Protein AF-A0A530RI50-F1 (afdb_monomer)

Mean predicted aligned error: 13.79 Å

Solvent-accessible surface area (backbone atoms only — not comparable to full-atom values): 15080 Å² total; per-residue (Å²): 136,87,82,84,80,81,79,78,82,82,73,79,84,68,76,79,74,76,79,84,70,78,86,74,80,79,75,82,83,73,91,82,88,84,91,83,86,86,90,84,90,85,91,88,77,80,83,81,75,78,89,77,80,79,77,79,83,58,66,66,60,57,61,50,52,64,75,64,71,59,58,44,52,61,50,40,33,61,74,40,60,90,61,59,68,23,36,41,31,30,23,58,52,79,67,28,47,53,51,52,51,56,32,54,79,67,69,48,55,62,39,31,28,21,78,51,59,68,60,27,54,55,38,41,77,72,69,45,63,45,33,50,42,55,55,66,39,65,69,46,39,53,26,62,41,52,93,41,37,58,32,38,37,38,45,43,85,48,67,66,58,46,49,50,30,44,49,56,42,43,77,77,43,71,82,58,46,30,40,34,50,22,82,46,71,86,49,39,60,62,43,42,74,59,62,41,61,40,72,43,46,70,54,56,64,61,50,45,52,52,53,40,52,53,42,46,78,73,65,50,52,69,69,57,40,54,50,51,44,53,56,52,47,62,73,73,46,80,79,37,94,82,69,51,81,79,134

Foldseek 3Di:
DDDDDDDDPPDPPDPPAPDDDDDPDDDDDDDDDDDDDDDDDDDDDPPPDDDDPPDDPPPVLLVVVVVVPDALLVSLLVVCVPDAQAEEEEACPPVVVVVLVVCVVRVGHYAYEHQDPVSQVVCVVVVHRYTYDQLLDPSSCVSNVVVRYQAYEYDDPDLVSQLSNLLVCCVPPVPHAYEYEDCDLVCQVVSVVSRHQHYHDPCLVVVLVVVLVVCVVVPDDPVVSVVVSVVVQVVSDDQGPSRDRDD

Nearest PDB structures (foldseek):
  3l9w-assembly1_A  TM=9.474E-01  e=4.509E-11  Escherichia coli K-12
  3l9w-assembly1_B  TM=9.480E-01  e=3.529E-11  Escherichia coli K-12
  8by2-assembly1_B  TM=9.046E-01  e=8.108E-12  Escherichia coli
  3l9x-assembly1_B  TM=9.512E-01  e=5.097E-11  Escherichia coli K-12
  8by2-assembly1_A  TM=8.998E-01  e=8.848E-11  Escherichia coli

Secondary structure (DSSP, 8-state):
-------------PPPPPP-------------------------------------SSHHHHHHHHHTT--HHHHHHHHTTT--S-EEEE--SHHHHHHHHHHHHTT--EEEEES-HHHHHHHHHTT--EEES-TTSHHHHHHTTGGG-SEEEE--S-HHHHHHHHHHHHHH-TTS-EEEEESSGGGHHHHHHTT-SEEEETTHHHHHHHHHHHHHHTT--HHHHHHHHHHHHHHHSPPPTT-PPP-

Structure (mmCIF, N/CA/C/O backbone):
data_AF-A0A530RI50-F1
#
_entry.id   AF-A0A530RI50-F1
#
loop_
_atom_site.group_PDB
_atom_site.id
_atom_site.type_symbol
_atom_site.label_atom_id
_atom_site.label_alt_id
_atom_site.label_comp_id
_atom_site.label_asym_id
_atom_site.label_entity_id
_atom_site.label_seq_id
_atom_site.pdbx_PDB_ins_code
_atom_site.Cartn_x
_atom_site.Cartn_y
_atom_site.Cartn_z
_atom_site.occupancy
_atom_site.B_iso_or_equiv
_atom_site.auth_seq_id
_atom_site.auth_comp_id
_atom_site.auth_asym_id
_atom_site.auth_atom_id
_atom_site.pdbx_PDB_model_num
ATOM 1 N N . MET A 1 1 ? -1.327 -49.161 -0.332 1.00 38.88 1 MET A N 1
ATOM 2 C CA . MET A 1 1 ? -0.890 -47.880 0.263 1.00 38.88 1 MET A CA 1
ATOM 3 C C . MET A 1 1 ? -1.562 -46.750 -0.499 1.00 38.88 1 MET A C 1
ATOM 5 O O . MET A 1 1 ? -1.365 -46.637 -1.700 1.00 38.88 1 MET A O 1
ATOM 9 N N . GLN A 1 2 ? -2.466 -46.031 0.168 1.00 34.66 2 GLN A N 1
ATOM 10 C CA . GLN A 1 2 ? -3.339 -45.013 -0.420 1.00 34.66 2 GLN A CA 1
ATOM 11 C C . GLN A 1 2 ? -2.570 -43.698 -0.614 1.00 34.66 2 GLN A C 1
ATOM 13 O O . GLN A 1 2 ? -2.016 -43.161 0.340 1.00 34.66 2 GLN A O 1
ATOM 18 N N . GLY A 1 3 ? -2.542 -43.184 -1.846 1.00 30.83 3 GLY A N 1
ATOM 19 C CA . GLY A 1 3 ? -2.052 -41.843 -2.160 1.00 30.83 3 GLY A CA 1
ATOM 20 C C . GLY A 1 3 ? -3.169 -40.821 -1.968 1.00 30.83 3 GLY A C 1
ATOM 21 O O . GLY A 1 3 ? -4.120 -40.784 -2.750 1.00 30.83 3 GLY A O 1
ATOM 22 N N . LEU A 1 4 ? -3.066 -40.010 -0.916 1.00 30.28 4 LEU A N 1
ATOM 23 C CA . LEU A 1 4 ? -4.009 -38.937 -0.614 1.00 30.28 4 LEU A CA 1
ATOM 24 C C . LEU A 1 4 ? -3.850 -37.806 -1.647 1.00 30.28 4 LEU A C 1
ATOM 26 O O . LEU A 1 4 ? -2.860 -37.076 -1.652 1.00 30.28 4 LEU A O 1
ATOM 30 N N . ARG A 1 5 ? -4.838 -37.654 -2.534 1.00 32.50 5 ARG A N 1
ATOM 31 C CA . ARG A 1 5 ? -5.002 -36.466 -3.380 1.00 32.50 5 ARG A CA 1
ATOM 32 C C . ARG A 1 5 ? -5.545 -35.328 -2.516 1.00 32.50 5 ARG A C 1
ATOM 34 O O . ARG A 1 5 ? -6.713 -35.357 -2.136 1.00 32.50 5 ARG A O 1
ATOM 41 N N . VAL A 1 6 ? -4.730 -34.315 -2.236 1.00 29.86 6 VAL A N 1
ATOM 42 C CA . VAL A 1 6 ? -5.229 -33.049 -1.683 1.00 29.86 6 VAL A CA 1
ATOM 43 C C . VAL A 1 6 ? -5.779 -32.223 -2.842 1.00 29.86 6 VAL A C 1
ATOM 45 O O . VAL A 1 6 ? -5.037 -31.722 -3.684 1.00 29.86 6 VAL A O 1
ATOM 48 N N . ALA A 1 7 ? -7.104 -32.126 -2.910 1.00 28.14 7 ALA A N 1
ATOM 49 C CA . ALA A 1 7 ? -7.803 -31.242 -3.827 1.00 28.14 7 ALA A CA 1
ATOM 50 C C . ALA A 1 7 ? -7.501 -29.779 -3.459 1.00 28.14 7 ALA A C 1
ATOM 52 O O . ALA A 1 7 ? -7.989 -29.266 -2.453 1.00 28.14 7 ALA A O 1
ATOM 53 N N . ALA A 1 8 ? -6.702 -29.096 -4.279 1.00 29.16 8 ALA A N 1
ATOM 54 C CA . ALA A 1 8 ? -6.553 -27.651 -4.200 1.00 29.16 8 ALA A CA 1
ATOM 55 C C . ALA A 1 8 ? -7.844 -26.999 -4.714 1.00 29.16 8 ALA A C 1
ATOM 57 O O . ALA A 1 8 ? -8.125 -26.987 -5.913 1.00 29.16 8 ALA A O 1
ATOM 58 N N . ALA A 1 9 ? -8.653 -26.468 -3.798 1.00 28.58 9 ALA A N 1
ATOM 59 C CA . ALA A 1 9 ? -9.803 -25.644 -4.137 1.00 28.58 9 ALA A CA 1
ATOM 60 C C . ALA A 1 9 ? -9.315 -24.317 -4.743 1.00 28.58 9 ALA A C 1
ATOM 62 O O . ALA A 1 9 ? -9.094 -23.332 -4.037 1.00 28.58 9 ALA A O 1
ATOM 63 N N . ALA A 1 10 ? -9.150 -24.288 -6.064 1.00 32.25 10 ALA A N 1
ATOM 64 C CA . ALA A 1 10 ? -8.915 -23.075 -6.832 1.00 32.25 10 ALA A CA 1
ATOM 65 C C . ALA A 1 10 ? -10.168 -22.183 -6.778 1.00 32.25 10 ALA A C 1
ATOM 67 O O . ALA A 1 10 ? -11.037 -22.230 -7.646 1.00 32.25 10 ALA A O 1
ATOM 68 N N . ARG A 1 11 ? -10.292 -21.362 -5.729 1.00 34.41 11 ARG A N 1
ATOM 69 C CA . ARG A 1 11 ? -11.268 -20.267 -5.706 1.00 34.41 11 ARG A CA 1
ATOM 70 C C . ARG A 1 11 ? -10.647 -19.077 -6.418 1.00 34.41 11 ARG A C 1
ATOM 72 O O . ARG A 1 11 ? -9.769 -18.407 -5.882 1.00 34.41 11 ARG A O 1
ATOM 79 N N . SER A 1 12 ? -11.115 -18.821 -7.635 1.00 34.09 12 SER A N 1
ATOM 80 C CA . SER A 1 12 ? -10.809 -17.615 -8.398 1.00 34.09 12 SER A CA 1
ATOM 81 C C . SER A 1 12 ? -11.084 -16.374 -7.540 1.00 34.09 12 SER A C 1
ATOM 83 O O . SER A 1 12 ? -12.242 -16.002 -7.339 1.00 34.09 12 SER A O 1
ATOM 85 N N . LYS A 1 13 ? -10.036 -15.716 -7.030 1.00 42.81 13 LYS A N 1
ATOM 86 C CA . LYS A 1 13 ? -10.138 -14.421 -6.341 1.00 42.81 13 LYS A CA 1
ATOM 87 C C . LYS A 1 13 ? -10.385 -13.309 -7.368 1.00 42.81 13 LYS A C 1
ATOM 89 O O . LYS A 1 13 ? -9.570 -12.412 -7.553 1.00 42.81 13 LYS A O 1
ATOM 94 N N . ARG A 1 14 ? -11.525 -13.367 -8.065 1.00 39.09 14 ARG A N 1
ATOM 95 C CA . ARG A 1 14 ? -12.079 -12.190 -8.738 1.00 39.09 14 ARG A CA 1
ATOM 96 C C . ARG A 1 14 ? -12.628 -11.278 -7.656 1.00 39.09 14 ARG A C 1
ATOM 98 O O . ARG A 1 14 ? -13.463 -11.681 -6.851 1.00 39.09 14 ARG A O 1
ATOM 105 N N . TRP A 1 15 ? -12.125 -10.053 -7.636 1.00 38.22 15 TRP A N 1
ATOM 106 C CA . TRP A 1 15 ? -12.651 -8.996 -6.792 1.00 38.22 15 TRP A CA 1
ATOM 107 C C . TRP A 1 15 ? -14.131 -8.809 -7.148 1.00 38.22 15 TRP A C 1
ATOM 109 O O . TRP A 1 15 ? -14.432 -8.636 -8.334 1.00 38.22 15 TRP A O 1
ATOM 119 N N . PRO A 1 16 ? -15.069 -8.870 -6.184 1.00 34.38 16 PRO A N 1
ATOM 120 C CA . PRO A 1 16 ? -16.449 -8.527 -6.483 1.00 34.38 16 PRO A CA 1
ATOM 121 C C . PRO A 1 16 ? -16.476 -7.077 -6.964 1.00 34.38 16 PRO A C 1
ATOM 123 O O . PRO A 1 16 ? -15.815 -6.215 -6.374 1.00 34.38 16 PRO A O 1
ATOM 126 N N . ALA A 1 17 ? -17.197 -6.842 -8.061 1.00 39.78 17 ALA A N 1
ATOM 127 C CA . ALA A 1 17 ? -17.362 -5.522 -8.647 1.00 39.78 17 ALA A CA 1
ATOM 128 C C . ALA A 1 17 ? -17.813 -4.509 -7.576 1.00 39.78 17 ALA A C 1
ATOM 130 O O . ALA A 1 17 ? -18.526 -4.890 -6.638 1.00 39.78 17 ALA A O 1
ATOM 131 N N . PRO A 1 18 ? -17.408 -3.230 -7.688 1.00 38.75 18 PRO A N 1
ATOM 132 C CA . PRO A 1 18 ? -17.895 -2.194 -6.791 1.00 38.75 18 PRO A CA 1
ATOM 133 C C . PRO A 1 18 ? -19.428 -2.203 -6.764 1.00 38.75 18 PRO A C 1
ATOM 135 O O . PRO A 1 18 ? -20.084 -2.392 -7.790 1.00 38.75 18 PRO A O 1
ATOM 138 N N . CYS A 1 19 ? -19.983 -2.030 -5.564 1.00 30.92 19 CYS A N 1
ATOM 139 C CA . CYS A 1 19 ? -21.422 -1.992 -5.321 1.00 30.92 19 CYS A CA 1
ATOM 140 C C . CYS A 1 19 ? -22.087 -1.003 -6.302 1.00 30.92 19 CYS A C 1
ATOM 142 O O . CYS A 1 19 ? -21.604 0.130 -6.413 1.00 30.92 19 CYS A O 1
ATOM 144 N N . PRO A 1 20 ? -23.153 -1.383 -7.036 1.00 33.72 20 PRO A N 1
ATOM 145 C CA . PRO A 1 20 ? -23.730 -0.521 -8.057 1.00 33.72 20 PRO A CA 1
ATOM 146 C C . PRO A 1 20 ? -24.395 0.683 -7.387 1.00 33.72 20 PRO A C 1
ATOM 148 O O . PRO A 1 20 ? -25.523 0.609 -6.900 1.00 33.72 20 PRO A O 1
ATOM 151 N N . ARG A 1 21 ? -23.709 1.830 -7.363 1.00 41.53 21 ARG A N 1
ATOM 152 C CA . ARG A 1 21 ? -24.379 3.101 -7.087 1.00 41.53 21 ARG A CA 1
ATOM 153 C C . ARG A 1 21 ? -25.211 3.488 -8.306 1.00 41.53 21 ARG A C 1
ATOM 155 O O . ARG A 1 21 ? -24.731 3.470 -9.439 1.00 41.53 21 ARG A O 1
ATOM 162 N N . ARG A 1 22 ? -26.477 3.828 -8.039 1.00 33.25 22 ARG A N 1
ATOM 163 C CA . ARG A 1 22 ? -27.430 4.423 -8.986 1.00 33.25 22 ARG A CA 1
ATOM 164 C C . ARG A 1 22 ? -26.731 5.500 -9.817 1.00 33.25 22 ARG A C 1
ATOM 166 O O . ARG A 1 22 ? -26.079 6.374 -9.251 1.00 33.25 22 ARG A O 1
ATOM 173 N N . ARG A 1 23 ? -26.893 5.425 -11.143 1.00 33.50 23 ARG A N 1
ATOM 174 C CA . ARG A 1 23 ? -26.422 6.431 -12.104 1.00 33.50 23 ARG A CA 1
ATOM 175 C C . ARG A 1 23 ? -26.900 7.815 -11.666 1.00 33.50 23 ARG A C 1
ATOM 177 O O . ARG A 1 23 ? -28.068 8.147 -11.844 1.00 33.50 23 ARG A O 1
ATOM 184 N N . VAL A 1 24 ? -25.995 8.620 -11.127 1.00 34.19 24 VAL A N 1
ATOM 185 C CA . VAL A 1 24 ? -26.132 10.074 -11.163 1.00 34.19 24 VAL A CA 1
ATOM 186 C C . VAL A 1 24 ? -25.485 10.474 -12.478 1.00 34.19 24 VAL A C 1
ATOM 188 O O . VAL A 1 24 ? -24.272 10.352 -12.640 1.00 34.19 24 VAL A O 1
ATOM 191 N N . GLY A 1 25 ? -26.318 10.799 -13.466 1.00 31.02 25 GLY A N 1
ATOM 192 C CA . GLY A 1 25 ? -25.852 11.254 -14.767 1.00 31.02 25 GLY A CA 1
ATOM 193 C C . GLY A 1 25 ? -24.999 12.501 -14.582 1.00 31.02 25 GLY A C 1
ATOM 194 O O . GLY A 1 25 ? -25.499 13.534 -14.143 1.00 31.02 25 GLY A O 1
ATOM 195 N N . PHE A 1 26 ? -23.713 12.396 -14.903 1.00 27.69 26 PHE A N 1
ATOM 196 C CA . PHE A 1 26 ? -22.876 13.567 -15.090 1.00 27.69 26 PHE A CA 1
ATOM 197 C C . PHE A 1 26 ? -23.300 14.216 -16.406 1.00 27.69 26 PHE A C 1
ATOM 199 O O . PHE A 1 26 ? -23.062 13.685 -17.490 1.00 27.69 26 PHE A O 1
ATOM 206 N N . CYS A 1 27 ? -23.999 15.342 -16.288 1.00 26.86 27 CYS A N 1
ATOM 207 C CA . CYS A 1 27 ? -24.238 16.251 -17.393 1.00 26.86 27 CYS A CA 1
ATOM 208 C C . CYS A 1 27 ? -22.875 16.815 -17.815 1.00 26.86 27 CYS A C 1
ATOM 210 O O . CYS A 1 27 ? -22.161 17.392 -16.993 1.00 26.86 27 CYS A O 1
ATOM 212 N N . ALA A 1 28 ? -22.493 16.596 -19.071 1.00 30.66 28 ALA A N 1
ATOM 213 C CA . ALA A 1 28 ? -21.289 17.171 -19.645 1.00 30.66 28 ALA A CA 1
ATOM 214 C C . ALA A 1 28 ? -21.392 18.705 -19.597 1.00 30.66 28 ALA A C 1
ATOM 216 O O . ALA A 1 28 ? -22.221 19.305 -20.280 1.00 30.66 28 ALA A O 1
ATOM 217 N N . VAL A 1 29 ? -20.554 19.343 -18.781 1.00 31.58 29 VAL A N 1
ATOM 218 C CA . VAL A 1 29 ? -20.373 20.796 -18.796 1.00 31.58 29 VAL A CA 1
ATOM 219 C C . VAL A 1 29 ? -19.513 21.132 -20.013 1.00 31.58 29 VAL A C 1
ATOM 221 O O . VAL A 1 29 ? -18.297 20.961 -19.990 1.00 31.58 29 VAL A O 1
ATOM 224 N N . GLN A 1 30 ? -20.148 21.577 -21.097 1.00 33.84 30 GLN A N 1
ATOM 225 C CA . GLN A 1 30 ? -19.461 22.307 -22.163 1.00 33.84 30 GLN A CA 1
ATOM 226 C C . GLN A 1 30 ? -19.325 23.786 -21.767 1.00 33.84 30 GLN A C 1
ATOM 228 O O . GLN A 1 30 ? -20.278 24.353 -21.222 1.00 33.84 30 GLN A O 1
ATOM 233 N N . PRO A 1 31 ? -18.201 24.457 -22.074 1.00 31.81 31 PRO A N 1
ATOM 234 C CA . PRO A 1 31 ? -18.089 25.894 -21.883 1.00 31.81 31 PRO A CA 1
ATOM 235 C C . PRO A 1 31 ? -18.843 26.628 -23.003 1.00 31.81 31 PRO A C 1
ATOM 237 O O . PRO A 1 31 ? -18.452 26.581 -24.167 1.00 31.81 31 PRO A O 1
ATOM 240 N N . ARG A 1 32 ? -19.932 27.325 -22.657 1.00 33.78 32 ARG A N 1
ATOM 241 C CA . ARG A 1 32 ? -20.577 28.315 -23.535 1.00 33.78 32 ARG A CA 1
ATOM 242 C C . ARG A 1 32 ? -20.163 29.720 -23.105 1.00 33.78 32 ARG A C 1
ATOM 244 O O . ARG A 1 32 ? -20.692 30.241 -22.130 1.00 33.78 32 ARG A O 1
ATOM 251 N N . ASN A 1 33 ? -19.275 30.343 -23.875 1.00 33.12 33 ASN A N 1
ATOM 252 C CA . ASN A 1 33 ? -19.173 31.799 -23.940 1.00 33.12 33 ASN A CA 1
ATOM 253 C C . ASN A 1 33 ? -19.980 32.283 -25.148 1.00 33.12 33 ASN A C 1
ATOM 255 O O . ASN A 1 33 ? -19.720 31.852 -26.268 1.00 33.12 33 ASN A O 1
ATOM 259 N N . GLY A 1 34 ? -20.936 33.186 -24.914 1.00 29.09 34 GLY A N 1
ATOM 260 C CA . GLY A 1 34 ? -21.605 33.941 -25.976 1.00 29.09 34 GLY A CA 1
ATOM 261 C C . GLY A 1 34 ? -23.116 34.076 -25.811 1.00 29.09 34 GLY A C 1
ATOM 262 O O . GLY A 1 34 ? -23.869 33.551 -26.622 1.00 29.09 34 GLY A O 1
ATOM 263 N N . CYS A 1 35 ? -23.571 34.809 -24.792 1.00 30.28 35 CYS A N 1
ATOM 264 C CA . CYS A 1 35 ? -24.942 35.323 -24.743 1.00 30.28 35 CYS A CA 1
ATOM 265 C C . CYS A 1 35 ? -24.996 36.717 -25.384 1.00 30.28 35 CYS A C 1
ATOM 267 O O . CYS A 1 35 ? -24.425 37.664 -24.845 1.00 30.28 35 CYS A O 1
ATOM 269 N N . ARG A 1 36 ? -25.736 36.862 -26.487 1.00 30.05 36 ARG A N 1
ATOM 270 C CA . ARG A 1 36 ? -26.394 38.115 -26.895 1.00 30.05 36 ARG A CA 1
ATOM 271 C C . ARG A 1 36 ? -27.720 37.770 -27.568 1.00 30.05 36 ARG A C 1
ATOM 273 O O . ARG A 1 36 ? -27.753 36.884 -28.411 1.00 30.05 36 ARG A O 1
ATOM 280 N N . GLY A 1 37 ? -28.770 38.516 -27.236 1.00 29.14 37 GLY A N 1
ATOM 281 C CA . GLY A 1 37 ? -30.017 38.545 -28.006 1.00 29.14 37 GLY A CA 1
ATOM 282 C C . GLY A 1 37 ? -31.239 38.173 -27.180 1.00 29.14 37 GLY A C 1
ATOM 283 O O . GLY A 1 37 ? -31.397 37.034 -26.768 1.00 29.14 37 GLY A O 1
ATOM 284 N N . ALA A 1 38 ? -32.067 39.173 -26.912 1.00 31.42 38 ALA A N 1
ATOM 285 C CA . ALA A 1 38 ? -33.195 39.159 -25.998 1.00 31.42 38 ALA A CA 1
ATOM 286 C C . ALA A 1 38 ? -34.536 38.770 -26.667 1.00 31.42 38 ALA A C 1
ATOM 288 O O . ALA A 1 38 ? -34.615 38.613 -27.881 1.00 31.42 38 ALA A O 1
ATOM 289 N N . ILE A 1 39 ? -35.588 38.824 -25.834 1.00 31.33 39 ILE A N 1
ATOM 290 C CA . ILE A 1 39 ? -37.018 39.068 -26.127 1.00 31.33 39 ILE A CA 1
ATOM 291 C C . ILE A 1 39 ? -37.903 37.813 -26.263 1.00 31.33 39 ILE A C 1
ATOM 293 O O . ILE A 1 39 ? -37.818 37.064 -27.225 1.00 31.33 39 ILE A O 1
ATOM 297 N N . GLY A 1 40 ? -38.849 37.664 -25.324 1.00 29.94 40 GLY A N 1
ATOM 298 C CA . GLY A 1 40 ? -40.001 36.764 -25.448 1.00 29.94 40 GLY A CA 1
ATOM 299 C C . GLY A 1 40 ? -40.702 36.508 -24.113 1.00 29.94 40 GLY A C 1
ATOM 300 O O . GLY A 1 40 ? -40.172 35.809 -23.261 1.00 29.94 40 GLY A O 1
ATOM 301 N N . ARG A 1 41 ? -41.870 37.125 -23.919 1.00 32.94 41 ARG A N 1
ATOM 302 C CA . ARG A 1 41 ? -42.737 37.066 -22.728 1.00 32.94 41 ARG A CA 1
ATOM 303 C C . ARG A 1 41 ? -43.393 35.683 -22.599 1.00 32.94 41 ARG A C 1
ATOM 305 O O . ARG A 1 41 ? -43.789 35.139 -23.617 1.00 32.94 41 ARG A O 1
ATOM 312 N N . ASP A 1 42 ? -43.582 35.172 -21.383 1.00 30.95 42 ASP A N 1
ATOM 313 C CA . ASP A 1 42 ? -44.897 35.040 -20.722 1.00 30.95 42 ASP A CA 1
ATOM 314 C C . ASP A 1 42 ? -44.791 34.204 -19.427 1.00 30.95 42 ASP A C 1
ATOM 316 O O . ASP A 1 42 ? -43.880 33.403 -19.222 1.00 30.95 42 ASP A O 1
ATOM 320 N N . ARG A 1 43 ? -45.699 34.507 -18.506 1.00 39.31 43 ARG A N 1
ATOM 321 C CA . ARG A 1 43 ? -45.767 34.171 -17.091 1.00 39.31 43 ARG A CA 1
ATOM 322 C C . ARG A 1 43 ? -46.341 32.772 -16.875 1.00 39.31 43 ARG A C 1
ATOM 324 O O . ARG A 1 43 ? -47.467 32.529 -17.270 1.00 39.31 43 ARG A O 1
ATOM 331 N N . SER A 1 44 ? -45.633 31.946 -16.104 1.00 35.06 44 SER A N 1
ATOM 332 C CA . SER A 1 44 ? -46.173 31.165 -14.972 1.00 35.06 44 SER A CA 1
ATOM 333 C C . SER A 1 44 ? -45.158 30.096 -14.563 1.00 35.06 44 SER A C 1
ATOM 335 O O . SER A 1 44 ? -45.160 28.987 -15.093 1.00 35.06 44 SER A O 1
ATOM 337 N N . VAL A 1 45 ? -44.285 30.407 -13.604 1.00 35.03 45 VAL A N 1
ATOM 338 C CA . VAL A 1 45 ? -43.504 29.377 -12.908 1.00 35.03 45 VAL A CA 1
ATOM 339 C C . VAL A 1 45 ? -43.768 29.548 -11.415 1.00 35.03 45 VAL A C 1
ATOM 341 O O . VAL A 1 45 ? -43.505 30.630 -10.882 1.00 35.03 45 VAL A O 1
ATOM 344 N N . PRO A 1 46 ? -44.324 28.536 -10.727 1.00 31.19 46 PRO A N 1
ATOM 345 C CA . PRO A 1 46 ? -44.525 28.608 -9.293 1.00 31.19 46 PRO A CA 1
ATOM 346 C C . PRO A 1 46 ? -43.157 28.683 -8.617 1.00 31.19 46 PRO A C 1
ATOM 348 O O . PRO A 1 46 ? -42.230 27.950 -8.965 1.00 31.19 46 PRO A O 1
ATOM 351 N N . ALA A 1 47 ? -43.031 29.586 -7.647 1.00 36.62 47 ALA A N 1
ATOM 352 C CA . ALA A 1 47 ? -41.856 29.698 -6.803 1.00 36.62 47 ALA A CA 1
ATOM 353 C C . ALA A 1 47 ? -41.554 28.336 -6.159 1.00 36.62 47 ALA A C 1
ATOM 355 O O . ALA A 1 47 ? -42.225 27.916 -5.214 1.00 36.62 47 ALA A O 1
ATOM 356 N N . CYS A 1 48 ? -40.526 27.650 -6.660 1.00 30.27 48 CYS A N 1
ATOM 357 C CA . CYS A 1 48 ? -40.013 26.433 -6.053 1.00 30.27 48 CYS A CA 1
ATOM 358 C C . CYS A 1 48 ? -39.185 26.826 -4.819 1.00 30.27 48 CYS A C 1
ATOM 360 O O . CYS A 1 48 ? -37.956 26.855 -4.827 1.00 30.27 48 CYS A O 1
ATOM 362 N N . ARG A 1 49 ? -39.887 27.203 -3.743 1.00 38.41 49 ARG A N 1
ATOM 363 C CA . ARG A 1 49 ? -39.358 27.085 -2.383 1.00 38.41 49 ARG A CA 1
ATOM 364 C C . ARG A 1 49 ? -39.264 25.599 -2.040 1.00 38.41 49 ARG A C 1
ATOM 366 O O . ARG A 1 49 ? -40.175 24.838 -2.353 1.00 38.41 49 ARG A O 1
ATOM 373 N N . ARG A 1 50 ? -38.237 25.279 -1.244 1.00 33.88 50 ARG A N 1
ATOM 374 C CA . ARG A 1 50 ? -37.821 23.968 -0.700 1.00 33.88 50 ARG A CA 1
ATOM 375 C C . ARG A 1 50 ? -36.860 23.256 -1.660 1.00 33.88 50 ARG A C 1
ATOM 377 O O . ARG A 1 50 ? -37.253 22.706 -2.672 1.00 33.88 50 ARG A O 1
ATOM 384 N N . GLY A 1 51 ? -35.554 23.308 -1.423 1.00 36.22 51 GLY A N 1
ATOM 385 C CA . GLY A 1 51 ? -34.940 22.851 -0.181 1.00 36.22 51 GLY A CA 1
ATOM 386 C C . GLY A 1 51 ? -34.794 21.336 -0.251 1.00 36.22 51 GLY A C 1
ATOM 387 O O . GLY A 1 51 ? -35.723 20.608 0.082 1.00 36.22 51 GLY A O 1
ATOM 388 N N . ARG A 1 52 ? -33.624 20.869 -0.687 1.00 38.19 52 ARG A N 1
ATOM 389 C CA . ARG A 1 52 ? -33.135 19.526 -0.382 1.00 38.19 52 ARG A CA 1
ATOM 390 C C . ARG A 1 52 ? -31.654 19.632 -0.076 1.00 38.19 52 ARG A C 1
ATOM 392 O O . ARG A 1 52 ? -30.800 19.658 -0.953 1.00 38.19 52 ARG A O 1
ATOM 399 N N . GLN A 1 53 ? -31.421 19.761 1.221 1.00 37.12 53 GLN A N 1
ATOM 400 C CA . GLN A 1 53 ? -30.172 19.459 1.884 1.00 37.12 53 GLN A CA 1
ATOM 401 C C . GLN A 1 53 ? -29.802 18.023 1.494 1.00 37.12 53 GLN A C 1
ATOM 403 O O . GLN A 1 53 ? -30.495 17.077 1.870 1.00 37.12 53 GLN A O 1
ATOM 408 N N . HIS A 1 54 ? -28.743 17.851 0.708 1.00 33.69 54 HIS A N 1
ATOM 409 C CA . HIS A 1 54 ? -27.992 16.610 0.799 1.00 33.69 54 HIS A CA 1
ATOM 410 C C . HIS A 1 54 ? -27.243 16.698 2.123 1.00 33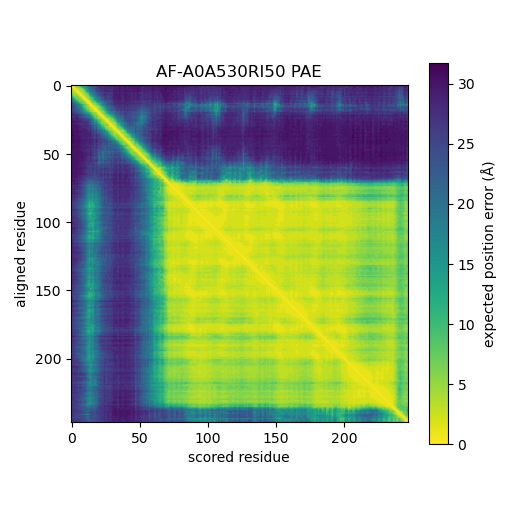.69 54 HIS A C 1
ATOM 412 O O . HIS A 1 54 ? -26.333 17.507 2.259 1.00 33.69 54 HIS A O 1
ATOM 418 N N . GLY A 1 55 ? -27.745 15.961 3.115 1.00 31.08 55 GLY A N 1
ATOM 419 C CA . GLY A 1 55 ? -27.250 15.975 4.483 1.00 31.08 55 GLY A CA 1
ATOM 420 C C . GLY A 1 55 ? -25.742 15.767 4.537 1.00 31.08 55 GLY A C 1
ATOM 421 O O . GLY A 1 55 ? -25.237 14.678 4.266 1.00 31.08 55 GLY A O 1
ATOM 422 N N . ASP A 1 56 ? -25.056 16.838 4.920 1.00 40.69 56 ASP A N 1
ATOM 423 C CA . ASP A 1 56 ? -23.786 16.806 5.621 1.00 40.69 56 ASP A CA 1
ATOM 424 C C . ASP A 1 56 ? -23.929 15.900 6.852 1.00 40.69 56 ASP A C 1
ATOM 426 O O . ASP A 1 56 ? -24.551 16.278 7.845 1.00 40.69 56 ASP A O 1
ATOM 430 N N . HIS A 1 57 ? -23.355 14.699 6.810 1.00 38.62 57 HIS A N 1
ATOM 431 C CA . HIS A 1 57 ? -23.236 13.853 8.004 1.00 38.62 57 HIS A CA 1
ATOM 432 C C . HIS A 1 57 ? -21.793 13.732 8.518 1.00 38.62 57 HIS A C 1
ATOM 434 O O . HIS A 1 57 ? -21.580 13.153 9.576 1.00 38.62 57 HIS A O 1
ATOM 440 N N . THR A 1 58 ? -20.798 14.315 7.838 1.00 41.09 58 THR A N 1
ATOM 441 C CA . THR A 1 58 ? -19.379 14.240 8.251 1.00 41.09 58 THR A CA 1
ATOM 442 C C . THR A 1 58 ? -18.771 15.583 8.670 1.00 41.09 58 THR A C 1
ATOM 444 O O . THR A 1 58 ? -17.792 15.606 9.413 1.00 41.09 58 THR A O 1
ATOM 447 N N . THR A 1 59 ? -19.367 16.712 8.280 1.00 44.34 59 THR A N 1
ATOM 448 C CA . THR A 1 59 ? -18.748 18.043 8.421 1.00 44.34 59 THR A CA 1
ATOM 449 C C . THR A 1 59 ? -18.759 18.579 9.867 1.00 44.34 59 THR A C 1
ATOM 451 O O . THR A 1 59 ? -17.850 19.310 10.271 1.00 44.34 59 THR A O 1
ATOM 454 N N . SER A 1 60 ? -19.735 18.189 10.700 1.00 44.56 60 SER A N 1
ATOM 455 C CA . SER A 1 60 ? -19.825 18.655 12.097 1.00 44.56 60 SER A CA 1
ATOM 456 C C . SER A 1 60 ? -18.905 17.885 13.052 1.00 44.56 60 SER A C 1
ATOM 458 O O . SER A 1 60 ? -18.254 18.501 13.891 1.00 44.56 60 SER A O 1
ATOM 460 N N . ALA A 1 61 ? -18.787 16.563 12.899 1.00 49.47 61 ALA A N 1
ATOM 461 C CA . ALA A 1 61 ? -17.932 15.741 13.757 1.00 49.47 61 ALA A CA 1
ATOM 462 C C . ALA A 1 61 ? -16.442 16.032 13.511 1.00 49.47 61 ALA A C 1
ATOM 464 O O . ALA A 1 61 ? -15.692 16.262 14.460 1.00 49.47 61 ALA A O 1
ATOM 465 N N . GLN A 1 62 ? -16.027 16.121 12.242 1.00 48.69 62 GLN A N 1
ATOM 466 C CA . GLN A 1 62 ? -14.636 16.407 11.868 1.00 48.69 62 GLN A CA 1
ATOM 467 C C . GLN A 1 62 ? -14.176 17.787 12.373 1.00 48.69 62 GLN A C 1
ATOM 469 O O . GLN A 1 62 ? -13.110 17.899 12.980 1.00 48.69 62 GLN A O 1
ATOM 474 N N . SER A 1 63 ? -15.018 18.822 12.234 1.00 49.84 63 SER A N 1
ATOM 475 C CA . SER A 1 63 ? -14.700 20.186 12.689 1.00 49.84 63 SER A CA 1
ATOM 476 C C . SER A 1 63 ? -14.720 20.363 14.216 1.00 49.84 63 SER A C 1
ATOM 478 O O . SER A 1 63 ? -14.037 21.246 14.742 1.00 49.84 63 SER A O 1
ATOM 480 N N . GLN A 1 64 ? -15.453 19.522 14.955 1.00 52.84 64 GLN A N 1
ATOM 481 C CA . GLN A 1 64 ? -15.442 19.505 16.424 1.00 52.84 64 GLN A CA 1
ATOM 482 C C . GLN A 1 64 ? -14.242 18.734 16.996 1.00 52.84 64 GLN A C 1
ATOM 484 O O . GLN A 1 64 ? -13.662 19.150 18.000 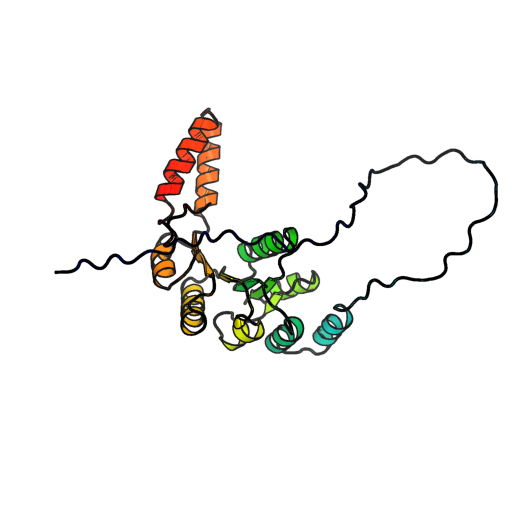1.00 52.84 64 GLN A O 1
ATOM 489 N N . LEU A 1 65 ? -13.836 17.636 16.352 1.00 53.47 65 LEU A N 1
ATOM 490 C CA . LEU A 1 65 ? -12.684 16.818 16.752 1.00 53.47 65 LEU A CA 1
ATOM 491 C C . LEU A 1 65 ? -11.342 17.537 16.522 1.00 53.47 65 LEU A C 1
ATOM 493 O O . LEU A 1 65 ? -10.383 17.309 17.265 1.00 53.47 65 LEU A O 1
ATOM 497 N N . GLU A 1 66 ? -11.264 18.412 15.517 1.00 51.09 66 GLU A N 1
ATOM 498 C CA . GLU A 1 66 ? -10.092 19.261 15.254 1.00 51.09 66 GLU A CA 1
ATOM 499 C C . GLU A 1 66 ? -9.904 20.344 16.321 1.00 51.09 66 GLU A C 1
ATOM 501 O O . GLU A 1 66 ? -8.788 20.547 16.795 1.00 51.09 66 GLU A O 1
ATOM 506 N N . ARG A 1 67 ? -10.995 20.953 16.800 1.00 48.84 67 ARG A N 1
ATOM 507 C CA . ARG A 1 67 ? -10.965 21.982 17.858 1.00 48.84 67 ARG A CA 1
ATOM 508 C C . ARG A 1 67 ? -10.634 21.437 19.249 1.00 48.84 67 ARG A C 1
ATOM 510 O O . ARG A 1 67 ? -10.208 22.197 20.109 1.00 48.84 67 ARG A O 1
ATOM 517 N N . ARG A 1 68 ? -10.844 20.138 19.483 1.00 55.97 68 ARG A N 1
ATOM 518 C CA . ARG A 1 68 ? -10.661 19.491 20.795 1.00 55.97 68 ARG A CA 1
ATOM 519 C C . ARG A 1 68 ? -9.238 19.000 21.078 1.00 55.97 68 ARG A C 1
ATOM 521 O O . ARG A 1 68 ? -9.002 18.515 22.176 1.00 55.97 68 ARG A O 1
ATOM 528 N N . GLY A 1 69 ? -8.311 19.076 20.116 1.00 59.19 69 GLY A N 1
ATOM 529 C CA . GLY A 1 69 ? -6.923 18.628 20.320 1.00 59.19 69 GLY A CA 1
ATOM 530 C C . GLY A 1 69 ? -6.789 17.146 20.702 1.00 59.19 69 GLY A C 1
ATOM 531 O O . GLY A 1 69 ? -5.837 16.767 21.376 1.00 59.19 69 GLY A O 1
ATOM 532 N N . LEU A 1 70 ? -7.762 16.309 20.322 1.00 61.12 70 LEU A N 1
ATOM 533 C CA . LEU A 1 70 ? -7.783 14.897 20.704 1.00 61.12 70 LEU A CA 1
ATOM 534 C C . LEU A 1 70 ? -6.568 14.146 20.140 1.00 61.12 70 LEU A C 1
ATOM 536 O O . LEU A 1 70 ? -6.167 14.426 19.005 1.00 61.12 70 LEU A O 1
ATOM 540 N N . PRO A 1 71 ? -6.041 13.145 20.870 1.00 78.81 71 PRO A N 1
ATOM 541 C CA . PRO A 1 71 ? -5.000 12.271 20.351 1.00 78.81 71 PRO A CA 1
ATOM 542 C C . PRO A 1 71 ? -5.423 11.655 19.015 1.00 78.81 71 PRO A C 1
ATOM 544 O O . PRO A 1 71 ? -6.573 11.230 18.855 1.00 78.81 71 PRO A O 1
ATOM 547 N N . SER A 1 72 ? -4.489 11.562 18.068 1.00 83.81 72 SER A N 1
ATOM 548 C CA . SER A 1 72 ? -4.748 11.054 16.714 1.00 83.81 72 SER A CA 1
ATOM 549 C C . SER A 1 72 ? -5.465 9.703 16.705 1.00 83.81 72 SER A C 1
ATOM 551 O O . SER A 1 72 ? -6.379 9.506 15.907 1.00 83.81 72 SER A O 1
ATOM 553 N N . ARG A 1 73 ? -5.125 8.810 17.645 1.00 88.50 73 ARG A N 1
ATOM 554 C CA . ARG A 1 73 ? -5.777 7.506 17.833 1.00 88.50 73 ARG A CA 1
ATOM 555 C C . ARG A 1 73 ? -7.270 7.621 18.142 1.00 88.50 73 ARG A C 1
ATOM 557 O O . ARG A 1 73 ? -8.076 6.922 17.541 1.00 88.50 73 ARG A O 1
ATOM 564 N N . THR A 1 74 ? -7.652 8.507 19.062 1.00 89.31 74 THR A N 1
ATOM 565 C CA . THR A 1 74 ? -9.058 8.702 19.451 1.00 89.31 74 THR A CA 1
ATOM 566 C C . THR A 1 74 ? -9.870 9.255 18.286 1.00 89.31 74 THR A C 1
ATOM 568 O O . THR A 1 74 ? -10.994 8.819 18.051 1.00 89.31 74 THR A O 1
ATOM 571 N N . ARG A 1 75 ? -9.289 10.184 17.516 1.00 88.62 75 ARG A N 1
ATOM 572 C CA . ARG A 1 75 ? -9.933 10.709 16.308 1.00 88.62 75 ARG A CA 1
ATOM 573 C C . ARG A 1 75 ? -10.094 9.625 15.243 1.00 88.62 75 ARG A C 1
ATOM 575 O O . ARG A 1 75 ? -11.169 9.515 14.669 1.00 88.62 75 ARG A O 1
ATOM 582 N N . LEU A 1 76 ? -9.057 8.819 15.020 1.00 93.25 76 LEU A N 1
ATOM 583 C CA . LEU A 1 76 ? -9.089 7.688 14.095 1.00 93.25 76 LEU A CA 1
ATOM 584 C C . LEU A 1 76 ? -10.199 6.697 14.464 1.00 93.25 76 LEU A C 1
ATOM 586 O O . LEU A 1 76 ? -11.001 6.328 13.610 1.00 93.25 76 LEU A O 1
ATOM 590 N N . GLN A 1 77 ? -10.296 6.323 15.739 1.00 92.38 77 GLN A N 1
ATOM 591 C CA . GLN A 1 77 ? -11.334 5.415 16.225 1.00 92.38 77 GLN A CA 1
ATOM 592 C C . GLN A 1 77 ? -12.747 5.982 16.021 1.00 92.38 77 GLN A C 1
ATOM 594 O O . GLN A 1 77 ? -13.633 5.258 15.574 1.00 92.38 77 GLN A O 1
ATOM 599 N N . ALA A 1 78 ? -12.953 7.270 16.310 1.00 91.88 78 ALA A N 1
ATOM 600 C CA . ALA A 1 78 ? -14.246 7.927 16.124 1.00 91.88 78 ALA A CA 1
ATOM 601 C C . ALA A 1 78 ? -14.620 8.072 14.638 1.00 91.88 78 ALA A C 1
ATOM 603 O O . ALA A 1 78 ? -15.747 7.789 14.250 1.00 91.88 78 ALA A O 1
ATOM 604 N N . GLU A 1 79 ? -13.682 8.491 13.783 1.00 91.81 79 GLU A N 1
ATOM 605 C CA . GLU A 1 79 ? -13.948 8.683 12.350 1.00 91.81 79 GLU A CA 1
ATOM 606 C C . GLU A 1 79 ? -14.159 7.365 11.608 1.00 91.81 79 GLU A C 1
ATOM 608 O O . GLU A 1 79 ? -14.899 7.330 10.624 1.00 91.81 79 GLU A O 1
ATOM 613 N N . THR A 1 80 ? -13.520 6.288 12.067 1.00 94.00 80 THR A N 1
ATOM 614 C CA . THR A 1 80 ? -13.691 4.960 11.478 1.00 94.00 80 THR A CA 1
ATOM 615 C C . THR A 1 80 ? -14.858 4.192 12.080 1.00 94.00 80 THR A C 1
ATOM 617 O O . THR A 1 80 ? -15.145 3.095 11.614 1.00 94.00 80 THR A O 1
ATOM 620 N N . GLU A 1 81 ? -15.574 4.721 13.073 1.00 92.94 81 GLU A N 1
ATOM 621 C CA . GLU A 1 81 ? -16.714 4.028 13.669 1.00 92.94 81 GLU A CA 1
ATOM 622 C C . GLU A 1 81 ? -17.725 3.581 12.591 1.00 92.94 81 GLU A C 1
ATOM 624 O O . GLU A 1 81 ? -18.092 4.323 11.679 1.00 92.94 81 GLU A O 1
ATOM 629 N N . GLY A 1 82 ? -18.114 2.302 12.628 1.00 90.88 82 GLY A N 1
ATOM 630 C CA . GLY A 1 82 ? -18.985 1.698 11.612 1.00 90.88 82 GLY A CA 1
ATOM 631 C C . GLY A 1 82 ? -18.338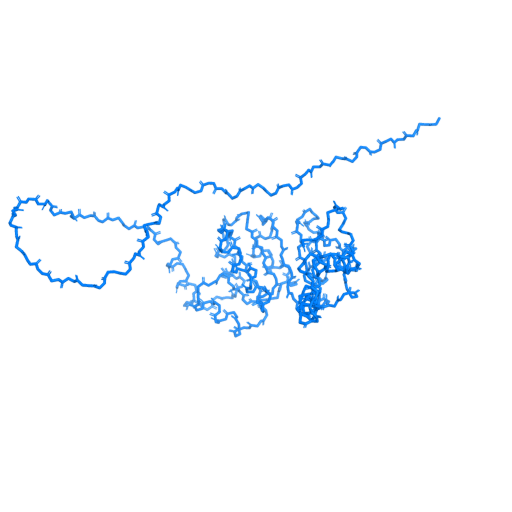 1.445 10.240 1.00 90.88 82 GLY A C 1
ATOM 632 O O . GLY A 1 82 ? -19.025 1.003 9.314 1.00 90.88 82 GLY A O 1
ATOM 633 N N . TYR A 1 83 ? -17.034 1.688 10.063 1.00 94.12 83 TYR A N 1
ATOM 634 C CA . TYR A 1 83 ? -16.333 1.285 8.844 1.00 94.12 83 TYR A CA 1
ATOM 635 C C . TYR A 1 83 ? -16.318 -0.240 8.733 1.00 94.12 83 TYR A C 1
ATOM 637 O O . TYR A 1 83 ? -16.169 -0.958 9.724 1.00 94.12 83 TYR A O 1
ATOM 645 N N . SER A 1 84 ? -16.502 -0.708 7.502 1.00 94.06 84 SER A N 1
ATOM 646 C CA . SER A 1 84 ? -16.360 -2.098 7.092 1.00 94.06 84 SER A CA 1
ATOM 647 C C . SER A 1 84 ? -16.026 -2.143 5.604 1.00 94.06 84 SER A C 1
ATOM 649 O O . SER A 1 84 ? -16.390 -1.239 4.842 1.00 94.06 84 SER A O 1
ATOM 651 N N . GLY A 1 85 ? -15.306 -3.181 5.183 1.00 94.31 85 GLY A N 1
ATOM 652 C CA . GLY A 1 85 ? -14.940 -3.384 3.783 1.00 94.31 85 GLY A CA 1
ATOM 653 C C . GLY A 1 85 ? -13.991 -2.321 3.211 1.00 94.31 85 GLY A C 1
ATOM 654 O O . GLY A 1 85 ? -13.848 -2.239 1.990 1.00 94.31 85 GLY A O 1
ATOM 655 N N . HIS A 1 86 ? -13.371 -1.503 4.066 1.00 97.44 86 HIS A N 1
ATOM 656 C CA . HIS A 1 86 ? -12.422 -0.453 3.694 1.00 97.44 86 HIS A CA 1
ATOM 657 C C . HIS A 1 86 ? -10.994 -0.989 3.558 1.00 97.44 86 HIS A C 1
ATOM 659 O O . HIS A 1 86 ? -10.710 -2.141 3.888 1.00 97.44 86 HIS A O 1
ATOM 665 N N . VAL A 1 87 ? -10.094 -0.144 3.062 1.00 98.25 87 VAL A N 1
ATOM 666 C CA . VAL A 1 87 ? -8.654 -0.423 2.979 1.00 98.25 87 VAL A CA 1
ATOM 667 C C . VAL A 1 87 ? -7.908 0.380 4.042 1.00 98.25 87 VAL A C 1
ATOM 669 O O . VAL A 1 87 ? -8.145 1.578 4.191 1.00 98.25 87 VAL A O 1
ATOM 672 N N . VAL A 1 88 ? -6.996 -0.265 4.765 1.00 98.06 88 VAL A N 1
ATOM 673 C CA . VAL A 1 88 ? -6.088 0.414 5.702 1.00 98.06 88 VAL A CA 1
ATOM 674 C C . VAL A 1 88 ? -4.723 0.578 5.041 1.00 98.06 88 VAL A C 1
ATOM 676 O O . VAL A 1 88 ? -4.167 -0.392 4.530 1.00 98.06 88 VAL A O 1
ATOM 679 N N . ILE A 1 89 ? -4.181 1.794 5.045 1.00 98.31 89 ILE A N 1
ATOM 680 C CA . ILE A 1 89 ? -2.868 2.119 4.479 1.00 98.31 89 ILE A CA 1
ATOM 681 C C . ILE A 1 89 ? -1.903 2.471 5.619 1.00 98.31 89 ILE A C 1
ATOM 683 O O . ILE A 1 89 ? -2.126 3.426 6.360 1.00 98.31 89 ILE A O 1
ATOM 687 N N . ALA A 1 90 ? -0.811 1.722 5.749 1.00 97.50 90 ALA A N 1
ATOM 688 C CA . ALA A 1 90 ? 0.298 2.032 6.646 1.00 97.50 90 ALA A CA 1
ATOM 689 C C . ALA A 1 90 ? 1.403 2.763 5.873 1.00 97.50 90 ALA A C 1
ATOM 691 O O . ALA A 1 90 ? 2.123 2.154 5.081 1.00 97.50 90 ALA A O 1
ATOM 692 N N . GLY A 1 91 ? 1.539 4.064 6.117 1.00 96.38 91 GLY A N 1
ATOM 693 C CA . GLY A 1 91 ? 2.449 4.969 5.421 1.00 96.38 91 GLY A CA 1
ATOM 694 C C . GLY A 1 91 ? 1.751 5.729 4.295 1.00 96.38 91 GLY A C 1
ATOM 695 O O . GLY A 1 91 ? 1.460 5.171 3.240 1.00 96.38 91 GLY A O 1
ATOM 696 N N . PHE A 1 92 ? 1.543 7.026 4.483 1.00 97.31 92 PHE A N 1
ATOM 697 C CA . PHE A 1 92 ? 0.913 7.953 3.545 1.00 97.31 92 PHE A CA 1
ATOM 698 C C . PHE A 1 92 ? 1.914 8.918 2.884 1.00 97.31 92 PHE A C 1
ATOM 700 O O . PHE A 1 92 ? 1.606 10.075 2.589 1.00 97.31 92 PHE A O 1
ATOM 707 N N . GLY A 1 93 ? 3.134 8.444 2.631 1.00 95.00 93 GLY A N 1
ATOM 708 C CA . GLY A 1 93 ? 4.110 9.145 1.797 1.00 95.00 93 GLY A CA 1
ATOM 709 C C . GLY A 1 93 ? 3.738 9.127 0.308 1.00 95.00 93 GLY A C 1
ATOM 710 O O . GLY A 1 93 ? 2.593 8.892 -0.073 1.00 95.00 93 GLY A O 1
ATOM 711 N N . ARG A 1 94 ? 4.734 9.302 -0.567 1.00 94.75 94 ARG A N 1
ATOM 712 C CA . ARG A 1 94 ? 4.543 9.375 -2.034 1.00 94.75 94 ARG A CA 1
ATOM 713 C C . ARG A 1 94 ? 3.733 8.205 -2.603 1.00 94.75 94 ARG A C 1
ATOM 715 O O . ARG A 1 94 ? 2.804 8.411 -3.373 1.00 94.75 94 ARG A O 1
ATOM 722 N N . VAL A 1 95 ? 4.068 6.979 -2.203 1.00 95.50 95 VAL A N 1
ATOM 723 C CA . VAL A 1 95 ? 3.399 5.767 -2.704 1.00 95.50 95 VAL A CA 1
ATOM 724 C C . VAL A 1 95 ? 1.997 5.621 -2.105 1.00 95.50 95 VAL A C 1
ATOM 726 O O . VAL A 1 95 ? 1.044 5.360 -2.836 1.00 95.50 95 VAL A O 1
ATOM 729 N N . GLY A 1 96 ? 1.851 5.858 -0.797 1.00 96.81 96 GLY A N 1
ATOM 730 C CA . GLY A 1 96 ? 0.556 5.802 -0.112 1.00 96.81 96 GLY A CA 1
ATOM 731 C C . GLY A 1 96 ? -0.455 6.817 -0.656 1.00 96.81 96 GLY A C 1
ATOM 732 O O . GLY A 1 96 ? -1.621 6.474 -0.830 1.00 96.81 96 GLY A O 1
ATOM 733 N N . GLN A 1 97 ? -0.004 8.023 -1.015 1.00 97.31 97 GLN A N 1
ATOM 734 C CA . GLN A 1 97 ? -0.838 9.059 -1.638 1.00 97.31 97 GLN A CA 1
ATOM 735 C C . GLN A 1 97 ? -1.395 8.625 -2.995 1.00 97.31 97 GLN A C 1
ATOM 737 O O . GLN A 1 97 ? -2.586 8.791 -3.256 1.00 97.31 97 GLN A O 1
ATOM 742 N N . VAL A 1 98 ? -0.559 8.024 -3.850 1.00 97.00 98 VAL A N 1
ATOM 743 C CA . VAL A 1 98 ? -1.008 7.493 -5.147 1.00 97.00 98 VAL A CA 1
ATOM 744 C C . VAL A 1 98 ? -2.055 6.398 -4.946 1.00 97.00 98 VAL A C 1
ATOM 746 O O . VAL A 1 98 ? -3.069 6.382 -5.638 1.00 97.00 98 VAL A O 1
ATOM 749 N N . ILE A 1 99 ? -1.852 5.513 -3.968 1.00 97.38 99 ILE A N 1
ATOM 750 C CA . ILE A 1 99 ? -2.805 4.441 -3.658 1.00 97.38 99 ILE A CA 1
ATOM 751 C C . ILE A 1 99 ? -4.123 5.008 -3.127 1.00 97.38 99 ILE A C 1
ATOM 753 O O . ILE A 1 99 ? -5.177 4.594 -3.602 1.00 97.38 99 ILE A O 1
ATOM 757 N N . GLY A 1 100 ? -4.082 5.975 -2.205 1.00 97.62 100 GLY A N 1
ATOM 758 C CA . GLY A 1 100 ? -5.280 6.664 -1.713 1.00 97.62 100 GLY A CA 1
ATOM 759 C C . GLY A 1 100 ? -6.090 7.273 -2.858 1.00 97.62 100 GLY A C 1
ATOM 760 O O . GLY A 1 100 ? -7.281 6.999 -2.987 1.00 97.62 100 GLY A O 1
ATOM 761 N N . LYS A 1 101 ? -5.417 7.972 -3.781 1.00 97.50 101 LYS A N 1
ATOM 762 C CA . LYS A 1 101 ? -6.052 8.540 -4.978 1.00 97.50 101 LYS A CA 1
ATOM 763 C C . LYS A 1 101 ? -6.701 7.474 -5.870 1.00 97.50 101 LYS A C 1
ATOM 765 O O . LYS A 1 101 ? -7.840 7.646 -6.295 1.00 97.50 101 LYS A O 1
ATOM 770 N N . LEU A 1 102 ? -6.012 6.362 -6.135 1.00 97.31 102 LEU A N 1
ATOM 771 C CA . LEU A 1 102 ? -6.565 5.258 -6.932 1.00 97.31 102 LEU A CA 1
ATOM 772 C C . LEU A 1 102 ? -7.796 4.621 -6.267 1.00 97.31 102 LEU A C 1
ATOM 774 O O . LEU A 1 102 ? -8.729 4.200 -6.955 1.00 97.31 102 LEU A O 1
ATOM 778 N N . LEU A 1 103 ? -7.807 4.535 -4.935 1.00 97.56 103 LEU A N 1
ATOM 779 C CA . LEU A 1 103 ? -8.948 4.028 -4.177 1.00 97.56 103 LEU A CA 1
ATOM 780 C C . LEU A 1 103 ? -10.132 5.000 -4.239 1.00 97.56 103 LEU A C 1
ATOM 782 O O . LEU A 1 103 ? -11.252 4.549 -4.495 1.00 97.56 103 LEU A O 1
ATOM 786 N N . ASP A 1 104 ? -9.882 6.305 -4.108 1.00 96.44 104 ASP A N 1
ATOM 787 C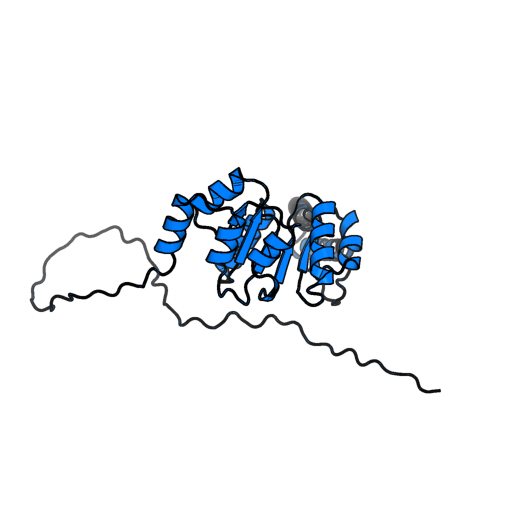 CA . ASP A 1 104 ? -10.900 7.352 -4.255 1.00 96.44 104 ASP A CA 1
ATOM 788 C C . ASP A 1 104 ? -11.531 7.345 -5.652 1.00 96.44 104 ASP A C 1
ATOM 790 O O . ASP A 1 104 ? -12.757 7.333 -5.775 1.00 96.44 104 ASP A O 1
ATOM 794 N N . GLU A 1 105 ? -10.720 7.249 -6.711 1.00 96.31 105 GLU A N 1
ATOM 795 C CA . GLU A 1 105 ? -11.193 7.164 -8.103 1.00 96.31 105 GLU A CA 1
ATOM 796 C C . GLU A 1 105 ? -12.115 5.959 -8.345 1.00 96.31 105 GLU A C 1
ATOM 798 O O . GLU A 1 105 ? -13.004 5.993 -9.199 1.00 96.31 105 GLU A O 1
ATOM 803 N N . ARG A 1 106 ? -11.926 4.877 -7.583 1.00 96.56 106 ARG A N 1
ATOM 804 C CA . ARG A 1 106 ? -12.753 3.664 -7.649 1.00 96.56 106 ARG A CA 1
ATOM 805 C C . ARG A 1 106 ? -13.880 3.634 -6.616 1.00 96.56 106 ARG A C 1
ATOM 807 O O . ARG A 1 106 ? -14.670 2.690 -6.621 1.00 96.56 106 ARG A O 1
ATOM 814 N N . GLY A 1 107 ? -13.985 4.650 -5.760 1.00 94.56 107 GLY A N 1
ATOM 815 C CA . GLY A 1 107 ? -14.994 4.743 -4.707 1.00 94.56 107 GLY A CA 1
ATOM 816 C C . GLY A 1 107 ? -14.797 3.744 -3.563 1.00 94.56 107 GLY A C 1
ATOM 817 O O . GLY A 1 107 ? -15.761 3.421 -2.863 1.00 94.56 107 GLY A O 1
ATOM 818 N N . TYR A 1 108 ? -13.579 3.228 -3.373 1.00 96.25 108 TYR A N 1
ATOM 819 C CA . TYR A 1 108 ? -13.249 2.403 -2.215 1.00 96.25 108 TYR A CA 1
ATOM 820 C C . TYR A 1 108 ? -12.975 3.294 -1.009 1.00 96.25 108 TYR A C 1
ATOM 822 O O . TYR A 1 108 ? -12.151 4.197 -1.068 1.00 96.25 108 TYR A O 1
ATOM 830 N N . ARG A 1 109 ? -13.639 3.010 0.114 1.00 97.50 109 ARG A N 1
ATOM 831 C CA . ARG A 1 109 ? -13.340 3.678 1.383 1.00 97.50 109 ARG A CA 1
ATOM 832 C C . ARG A 1 109 ? -11.962 3.240 1.877 1.00 97.50 109 ARG A C 1
ATOM 834 O O . ARG A 1 109 ? -11.670 2.042 1.879 1.00 97.50 109 ARG A O 1
ATOM 841 N N . TRP A 1 110 ? -11.159 4.181 2.351 1.00 98.00 110 TRP A N 1
ATOM 842 C CA . TRP A 1 110 ? -9.847 3.897 2.920 1.00 98.00 110 TRP A CA 1
ATOM 843 C C . TRP A 1 110 ? -9.528 4.818 4.096 1.00 98.00 110 TRP A C 1
ATOM 845 O O . TRP A 1 110 ? -10.200 5.823 4.318 1.00 98.00 110 TRP A O 1
ATOM 855 N N . VAL A 1 111 ? -8.521 4.427 4.869 1.00 98.00 111 VAL A N 1
ATOM 856 C CA . VAL A 1 111 ? -7.941 5.213 5.958 1.00 98.00 111 VAL A CA 1
ATOM 857 C C . VAL A 1 111 ? -6.437 4.990 5.971 1.00 98.00 111 VAL A C 1
ATOM 859 O O . VAL A 1 111 ? -5.987 3.877 5.689 1.00 98.00 111 VAL A O 1
ATOM 862 N N . ALA A 1 112 ? -5.657 6.023 6.276 1.00 97.81 112 ALA A N 1
ATOM 863 C CA . ALA A 1 112 ? -4.206 5.910 6.351 1.00 97.81 112 ALA A CA 1
ATOM 864 C C . ALA A 1 112 ? -3.642 6.362 7.698 1.00 97.81 112 ALA A C 1
ATOM 866 O O . ALA A 1 112 ? -4.160 7.281 8.332 1.00 97.81 112 ALA A O 1
ATOM 867 N N . VAL A 1 113 ? -2.543 5.729 8.098 1.00 96.88 113 VAL A N 1
ATOM 868 C CA . VAL A 1 113 ? -1.746 6.089 9.273 1.00 96.88 113 VAL A CA 1
ATOM 869 C C . VAL A 1 113 ? -0.325 6.397 8.817 1.00 96.88 113 VAL A C 1
ATOM 871 O O . VAL A 1 113 ? 0.246 5.632 8.041 1.00 96.88 113 VAL A O 1
ATOM 874 N N . ASP A 1 114 ? 0.238 7.514 9.269 1.00 95.25 114 ASP A N 1
ATOM 875 C CA . ASP A 1 114 ? 1.570 7.969 8.870 1.00 95.25 114 ASP A CA 1
ATOM 876 C C . ASP A 1 114 ? 2.333 8.621 10.033 1.00 95.25 114 ASP A C 1
ATOM 878 O O . ASP A 1 114 ? 1.738 9.239 10.918 1.00 95.25 114 ASP A O 1
ATOM 882 N N . LEU A 1 115 ? 3.661 8.485 10.017 1.00 93.62 115 LEU A N 1
ATOM 883 C CA . LEU A 1 115 ? 4.560 9.018 11.045 1.00 93.62 115 LEU A CA 1
ATOM 884 C C . LEU A 1 115 ? 5.035 10.452 10.758 1.00 93.62 115 LEU A C 1
ATOM 886 O O . LEU A 1 115 ? 5.590 11.088 11.651 1.00 93.62 115 LEU A O 1
ATOM 890 N N . ASP A 1 116 ? 4.844 10.993 9.552 1.00 93.56 116 ASP A N 1
ATOM 891 C CA . ASP A 1 116 ? 5.208 12.375 9.240 1.00 93.56 116 ASP A CA 1
ATOM 892 C C . ASP A 1 116 ? 4.039 13.315 9.570 1.00 93.56 116 ASP A C 1
ATOM 894 O O . ASP A 1 116 ? 3.079 13.474 8.811 1.00 93.56 116 ASP A O 1
ATOM 898 N N . ALA A 1 117 ? 4.143 13.992 10.716 1.00 93.00 117 ALA A N 1
ATOM 899 C CA . ALA A 1 117 ? 3.141 14.948 11.181 1.00 93.00 117 ALA A CA 1
ATOM 900 C C . ALA A 1 117 ? 2.852 16.069 10.167 1.00 93.00 117 ALA A C 1
ATOM 902 O O . ALA A 1 117 ? 1.698 16.478 10.033 1.00 93.00 117 ALA A O 1
ATOM 903 N N . LYS A 1 118 ? 3.860 16.543 9.418 1.00 93.69 118 LYS A N 1
ATOM 904 C CA . LYS A 1 118 ? 3.673 17.609 8.418 1.00 93.69 118 LYS A CA 1
ATOM 905 C C . LYS A 1 118 ? 2.854 17.098 7.240 1.00 93.69 118 LYS A C 1
ATOM 907 O O . LYS A 1 118 ? 1.961 17.786 6.743 1.00 93.69 118 LYS A O 1
ATOM 912 N N . ASN A 1 119 ? 3.152 15.881 6.796 1.00 93.94 119 ASN A N 1
ATOM 913 C CA . ASN A 1 119 ? 2.404 15.222 5.737 1.00 93.94 119 ASN A CA 1
ATOM 914 C C . ASN A 1 119 ? 0.947 14.954 6.145 1.00 93.94 119 ASN A C 1
ATOM 916 O O . ASN A 1 119 ? 0.028 15.225 5.366 1.00 93.94 119 ASN A O 1
ATOM 920 N N . VAL A 1 120 ? 0.726 14.487 7.376 1.00 94.56 120 VAL A N 1
ATOM 921 C CA . VAL A 1 120 ? -0.616 14.289 7.941 1.00 94.56 120 VAL A CA 1
ATOM 922 C C . VAL A 1 120 ? -1.375 15.612 7.999 1.00 94.56 120 VAL A C 1
ATOM 924 O O . VAL A 1 120 ? -2.506 15.680 7.526 1.00 94.56 120 VAL A O 1
ATOM 927 N N . GLU A 1 121 ? -0.765 16.677 8.524 1.00 92.56 121 GLU A N 1
ATOM 928 C CA . GLU A 1 121 ? -1.409 17.989 8.634 1.00 92.56 121 GLU A CA 1
ATOM 929 C C . GLU A 1 121 ? -1.854 18.516 7.262 1.00 92.56 121 GLU A C 1
ATOM 931 O O . GLU A 1 121 ? -2.994 18.956 7.101 1.00 92.56 121 GLU A O 1
ATOM 936 N N . ARG A 1 122 ? -0.985 18.416 6.247 1.00 94.75 122 ARG A N 1
ATOM 937 C CA . ARG A 1 122 ? -1.325 18.775 4.863 1.00 94.75 122 ARG A CA 1
ATOM 938 C C . ARG A 1 122 ? -2.494 17.942 4.339 1.00 94.75 122 ARG A C 1
ATOM 940 O O . ARG A 1 122 ? -3.460 18.503 3.833 1.00 94.75 122 ARG A O 1
ATOM 947 N N . SER A 1 123 ? -2.441 16.626 4.520 1.00 95.31 123 SER A N 1
ATOM 948 C CA . SER A 1 123 ? -3.489 15.712 4.050 1.00 95.31 123 SER A CA 1
ATOM 949 C C . SER A 1 123 ? -4.839 15.985 4.727 1.00 95.31 123 SER A C 1
ATOM 951 O O . SER A 1 123 ? -5.891 15.924 4.094 1.00 95.31 123 SER A O 1
ATOM 953 N N . ARG A 1 124 ? -4.829 16.359 6.013 1.00 93.19 124 ARG A N 1
ATOM 954 C CA . ARG A 1 124 ? -6.039 16.747 6.751 1.00 93.19 124 ARG A CA 1
ATOM 955 C C . ARG A 1 124 ? -6.633 18.065 6.265 1.00 93.19 124 ARG A C 1
ATOM 957 O O . ARG A 1 124 ? -7.856 18.164 6.201 1.00 93.19 124 ARG A O 1
ATOM 964 N N . LYS A 1 125 ? -5.815 19.044 5.854 1.00 93.62 125 LYS A N 1
ATOM 965 C CA . LYS A 1 125 ? -6.309 20.282 5.210 1.00 93.62 125 LYS A CA 1
ATOM 966 C C . LYS A 1 125 ? -7.074 19.984 3.917 1.00 93.62 125 LYS A C 1
ATOM 968 O O . LYS A 1 125 ? -8.042 20.671 3.605 1.00 93.62 125 LYS A O 1
ATOM 973 N N . GLU A 1 126 ? -6.696 18.913 3.225 1.00 94.06 126 GLU A N 1
ATOM 974 C CA . GLU A 1 126 ? -7.386 18.385 2.041 1.00 94.06 126 GLU A CA 1
ATOM 975 C C . GLU A 1 126 ? -8.568 17.455 2.383 1.00 94.06 126 GLU A C 1
ATOM 977 O O . GLU A 1 126 ? -9.202 16.901 1.489 1.00 94.06 126 GLU A O 1
ATOM 982 N N . ARG A 1 127 ? -8.913 17.313 3.672 1.00 93.94 127 ARG A N 1
ATOM 983 C CA . ARG A 1 127 ? -9.983 16.445 4.200 1.00 93.94 127 ARG A CA 1
ATOM 984 C C . ARG A 1 127 ? -9.781 14.953 3.915 1.00 93.94 127 ARG A C 1
ATOM 986 O O . ARG A 1 127 ? -10.749 14.193 3.895 1.00 93.94 127 ARG A O 1
ATOM 993 N N . LEU A 1 128 ? -8.535 14.521 3.728 1.00 96.19 128 LEU A N 1
ATOM 994 C CA . LEU A 1 128 ? -8.208 13.110 3.544 1.00 96.19 128 LEU A CA 1
ATOM 995 C C . LEU A 1 128 ? -8.237 12.358 4.893 1.00 96.19 128 LEU A C 1
ATOM 997 O O . LEU A 1 128 ? -7.853 12.927 5.922 1.00 96.19 128 LEU A O 1
ATOM 1001 N N . PRO A 1 129 ? -8.648 11.074 4.921 1.00 96.19 129 PRO A N 1
ATOM 1002 C CA . PRO A 1 129 ? -8.733 10.261 6.138 1.00 96.19 129 PRO A CA 1
ATOM 1003 C C . PRO A 1 129 ? -7.347 9.748 6.576 1.00 96.19 129 PRO A C 1
ATOM 1005 O O . PRO A 1 129 ? -7.086 8.546 6.603 1.00 96.19 129 PRO A O 1
ATOM 1008 N N . VAL A 1 130 ? -6.436 10.670 6.894 1.00 96.88 130 VAL A N 1
ATOM 1009 C CA . VAL A 1 130 ? -5.032 10.387 7.232 1.00 96.88 130 VAL A CA 1
ATOM 1010 C C . VAL A 1 130 ? -4.746 10.794 8.671 1.00 96.88 130 VAL A C 1
ATOM 1012 O O . VAL A 1 130 ? -5.061 11.911 9.074 1.00 96.88 130 VAL A O 1
ATOM 1015 N N . PHE A 1 131 ? -4.126 9.912 9.447 1.00 96.31 131 PHE A N 1
ATOM 1016 C CA . PHE A 1 131 ? -3.925 10.103 10.880 1.00 96.31 131 PHE A CA 1
ATOM 1017 C C . PHE A 1 131 ? -2.461 9.944 11.258 1.00 96.31 131 PHE A C 1
ATOM 1019 O O . PHE A 1 131 ? -1.760 9.081 10.738 1.00 96.31 131 PHE A O 1
ATOM 1026 N N . PHE A 1 132 ? -2.009 10.773 12.195 1.00 95.44 132 PHE A N 1
ATOM 1027 C CA . PHE A 1 132 ? -0.653 10.683 12.712 1.00 95.44 132 PHE A CA 1
ATOM 1028 C C . PHE A 1 132 ? -0.538 9.520 13.695 1.00 95.44 132 PHE A C 1
ATOM 1030 O O . PHE A 1 132 ? -1.310 9.445 14.652 1.00 95.44 132 PHE A O 1
ATOM 1037 N N . GLY A 1 133 ? 0.433 8.641 13.487 1.00 92.94 133 GLY A N 1
ATOM 1038 C CA . GLY A 1 133 ? 0.760 7.580 14.426 1.00 92.94 133 GLY A CA 1
ATOM 1039 C C . GLY A 1 133 ? 1.631 6.501 13.808 1.00 92.94 133 GLY A C 1
ATOM 1040 O O . GLY A 1 133 ? 1.932 6.513 12.617 1.00 92.94 133 GLY A O 1
ATOM 1041 N N . ASP A 1 134 ? 2.035 5.558 14.647 1.00 91.25 134 ASP A N 1
ATOM 1042 C CA . ASP A 1 134 ? 2.846 4.425 14.233 1.00 91.25 134 ASP A CA 1
ATOM 1043 C C . ASP A 1 134 ? 1.948 3.242 13.870 1.00 91.25 134 ASP A C 1
ATOM 1045 O O . ASP A 1 134 ? 1.237 2.703 14.717 1.00 91.25 134 ASP A O 1
ATOM 1049 N N . ALA A 1 135 ? 1.981 2.824 12.607 1.00 91.94 135 ALA A N 1
ATOM 1050 C CA . ALA A 1 135 ? 1.213 1.675 12.142 1.00 91.94 135 ALA A CA 1
ATOM 1051 C C . ALA A 1 135 ? 1.748 0.328 12.667 1.00 91.94 135 ALA A C 1
ATOM 1053 O O . ALA A 1 135 ? 1.066 -0.682 12.509 1.00 91.94 135 ALA A O 1
ATOM 1054 N N . SER A 1 136 ? 2.943 0.283 13.269 1.00 88.00 136 SER A N 1
ATOM 1055 C CA . SER A 1 136 ? 3.453 -0.911 13.957 1.00 88.00 136 SER A CA 1
ATOM 1056 C C . SER A 1 136 ? 2.799 -1.134 15.320 1.00 88.00 136 SER A C 1
ATOM 1058 O O . SER A 1 136 ? 2.794 -2.259 15.820 1.00 88.00 136 SER A O 1
ATOM 1060 N N . GLN A 1 137 ? 2.189 -0.089 15.891 1.00 89.44 137 GLN A N 1
ATOM 1061 C CA . GLN A 1 137 ? 1.447 -0.184 17.139 1.00 89.44 137 GLN A CA 1
ATOM 1062 C C . GLN A 1 137 ? 0.077 -0.807 16.894 1.00 89.44 137 GLN A C 1
ATOM 1064 O O . GLN A 1 137 ? -0.732 -0.338 16.085 1.00 89.44 137 GLN A O 1
ATOM 1069 N N . GLU A 1 138 ? -0.197 -1.863 17.646 1.00 88.00 138 GLU A N 1
ATOM 1070 C CA . GLU A 1 138 ? -1.421 -2.644 17.550 1.00 88.00 138 GLU A CA 1
ATOM 1071 C C . GLU A 1 138 ? -2.669 -1.785 17.787 1.00 88.00 138 GLU A C 1
ATOM 1073 O O . GLU A 1 138 ? -3.672 -1.929 17.090 1.00 88.00 138 GLU A O 1
ATOM 1078 N N . GLU A 1 139 ? -2.588 -0.835 18.716 1.00 90.81 139 GLU A N 1
ATOM 1079 C CA . GLU A 1 139 ? -3.672 0.070 19.069 1.00 90.81 139 GLU A CA 1
ATOM 1080 C C . GLU A 1 139 ? -4.004 1.052 17.943 1.00 90.81 139 GLU A C 1
ATOM 1082 O O . GLU A 1 139 ? -5.163 1.445 17.805 1.00 90.81 139 GLU A O 1
ATOM 1087 N N . MET A 1 140 ? -3.021 1.452 17.127 1.00 91.94 140 MET A N 1
ATOM 1088 C CA . MET A 1 140 ? -3.273 2.321 15.972 1.00 91.94 140 MET A CA 1
ATOM 1089 C C . MET A 1 140 ? -3.993 1.568 14.860 1.00 91.94 140 MET A C 1
ATOM 1091 O O . MET A 1 140 ? -4.961 2.072 14.290 1.00 91.94 140 MET A O 1
ATOM 1095 N N . VAL A 1 141 ? -3.564 0.341 14.578 1.00 90.50 141 VAL A N 1
ATOM 1096 C CA . VAL A 1 141 ? -4.192 -0.499 13.553 1.00 90.50 141 VAL A CA 1
ATOM 1097 C C . VAL A 1 141 ? -5.589 -0.959 13.998 1.00 90.50 141 VAL A C 1
ATOM 1099 O O . VAL A 1 141 ? -6.526 -0.971 13.196 1.00 90.50 141 VAL A O 1
ATOM 1102 N N . ALA A 1 142 ? -5.773 -1.242 15.290 1.00 92.25 142 ALA A N 1
ATOM 1103 C CA . ALA A 1 142 ? -7.082 -1.517 15.880 1.00 92.25 142 ALA A CA 1
ATOM 1104 C C . ALA A 1 142 ? -8.012 -0.295 15.808 1.00 92.25 142 ALA A C 1
ATOM 1106 O O . ALA A 1 142 ? -9.172 -0.429 15.414 1.00 92.25 142 ALA A O 1
ATOM 1107 N N . ALA A 1 143 ? -7.505 0.909 16.100 1.00 93.94 143 ALA A N 1
ATOM 1108 C CA . ALA A 1 143 ? -8.266 2.147 15.936 1.00 93.94 143 ALA A CA 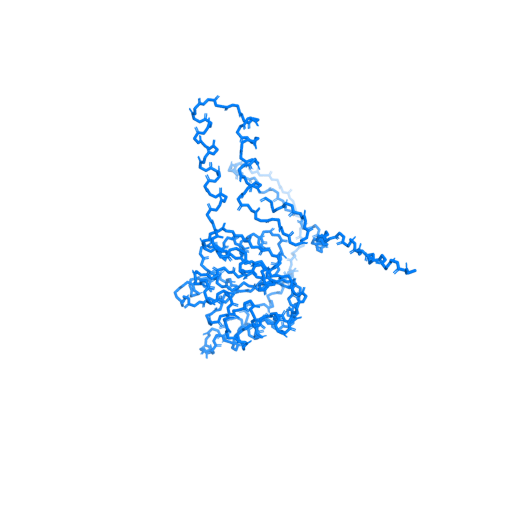1
ATOM 1109 C C . ALA A 1 143 ? -8.681 2.390 14.476 1.00 93.94 143 ALA A C 1
ATOM 1111 O O . ALA A 1 143 ? -9.729 2.980 14.250 1.00 93.94 143 ALA A O 1
ATOM 1112 N N . ALA A 1 144 ? -7.926 1.886 13.490 1.00 94.75 144 ALA A N 1
ATOM 1113 C CA . ALA A 1 144 ? -8.305 1.895 12.072 1.00 94.75 144 ALA A CA 1
ATOM 1114 C C . ALA A 1 144 ? -9.338 0.813 11.682 1.00 94.75 144 ALA A C 1
ATOM 1116 O O . ALA A 1 144 ? -9.684 0.681 10.503 1.00 94.75 144 ALA A O 1
ATOM 1117 N N . ARG A 1 145 ? -9.827 0.028 12.653 1.00 94.94 145 ARG A N 1
ATOM 1118 C CA . ARG A 1 145 ? -10.774 -1.087 12.490 1.00 94.94 145 ARG A CA 1
ATOM 1119 C C . ARG A 1 145 ? -10.324 -2.147 11.490 1.00 94.94 145 ARG A C 1
ATOM 1121 O O . ARG A 1 145 ? -11.121 -2.616 10.667 1.00 94.94 145 ARG A O 1
ATOM 1128 N N . ILE A 1 146 ? -9.056 -2.537 11.581 1.00 95.50 146 ILE A N 1
ATOM 1129 C CA . ILE A 1 146 ? -8.452 -3.528 10.687 1.00 95.50 146 ILE A CA 1
ATOM 1130 C C . ILE A 1 146 ? -9.231 -4.851 10.615 1.00 95.50 146 ILE A C 1
ATOM 1132 O O . ILE A 1 146 ? -9.322 -5.437 9.543 1.00 95.50 146 ILE A O 1
ATOM 1136 N N . ASP A 1 147 ? -9.876 -5.269 11.706 1.00 94.44 147 ASP A N 1
ATOM 1137 C CA . ASP A 1 147 ? -10.626 -6.533 11.781 1.00 94.44 147 ASP A CA 1
ATOM 1138 C C . ASP A 1 147 ? -11.842 -6.562 10.841 1.00 94.44 147 ASP A C 1
ATOM 1140 O O . ASP A 1 147 ? -12.323 -7.621 10.449 1.00 94.44 147 ASP A O 1
ATOM 1144 N N . SER A 1 148 ? -12.341 -5.383 10.461 1.00 94.69 148 SER A N 1
ATOM 1145 C CA . SER A 1 148 ? -13.452 -5.208 9.517 1.00 94.69 148 SER A CA 1
ATOM 1146 C C . SER A 1 148 ? -13.004 -4.728 8.133 1.00 94.69 148 SER A C 1
ATOM 1148 O O . SER A 1 148 ? -13.840 -4.506 7.249 1.00 94.69 148 SER A O 1
ATOM 1150 N N . ALA A 1 149 ? -11.697 -4.535 7.943 1.00 96.88 149 ALA A N 1
ATOM 1151 C CA . ALA A 1 149 ? -11.122 -4.097 6.684 1.00 96.88 149 ALA A CA 1
ATOM 1152 C C . ALA A 1 149 ? -11.103 -5.240 5.662 1.00 96.88 149 ALA A C 1
ATOM 1154 O O . ALA A 1 149 ? -11.061 -6.423 5.992 1.00 96.88 149 ALA A O 1
ATOM 1155 N N . LYS A 1 150 ? -11.114 -4.877 4.381 1.00 96.44 150 LYS A N 1
ATOM 1156 C CA . LYS A 1 150 ? -11.039 -5.830 3.267 1.00 96.44 150 LYS A CA 1
ATOM 1157 C C . LYS A 1 150 ? -9.603 -6.139 2.853 1.00 96.44 150 LYS A C 1
ATOM 1159 O O . LYS A 1 150 ? -9.350 -7.195 2.278 1.00 96.44 150 LYS A O 1
ATOM 1164 N N . ALA A 1 151 ? -8.689 -5.202 3.085 1.00 97.25 151 ALA A N 1
ATOM 1165 C CA . ALA A 1 151 ? -7.276 -5.342 2.773 1.00 97.25 151 ALA A CA 1
ATOM 1166 C C . ALA A 1 151 ? -6.439 -4.336 3.568 1.00 97.25 151 ALA A C 1
ATOM 1168 O O . ALA A 1 151 ? -6.927 -3.272 3.962 1.00 97.25 151 ALA A O 1
ATOM 1169 N N . MET A 1 152 ? -5.157 -4.655 3.717 1.00 97.38 152 MET A N 1
ATOM 1170 C CA . MET A 1 152 ? -4.142 -3.732 4.200 1.00 97.38 152 MET A CA 1
ATOM 1171 C C . MET A 1 152 ? -3.082 -3.483 3.135 1.00 97.38 152 MET A C 1
ATOM 1173 O O . MET A 1 152 ? -2.679 -4.395 2.410 1.00 97.38 152 MET A O 1
ATOM 1177 N N . VAL A 1 153 ? -2.612 -2.245 3.066 1.00 98.06 153 VAL A N 1
ATOM 1178 C CA . VAL A 1 153 ? -1.502 -1.840 2.214 1.00 98.06 153 VAL A CA 1
ATOM 1179 C C . VAL A 1 153 ? -0.395 -1.269 3.089 1.00 98.06 153 VAL A C 1
ATOM 1181 O O . VAL A 1 153 ? -0.637 -0.354 3.868 1.00 98.06 153 VAL A O 1
ATOM 1184 N N . ILE A 1 154 ? 0.813 -1.817 2.986 1.00 97.62 154 ILE A N 1
ATOM 1185 C CA . ILE A 1 154 ? 1.981 -1.371 3.753 1.00 97.62 154 ILE A CA 1
ATOM 1186 C C . ILE A 1 154 ? 2.947 -0.687 2.793 1.00 97.62 154 ILE A C 1
ATOM 1188 O O . ILE A 1 154 ? 3.507 -1.324 1.905 1.00 97.62 154 ILE A O 1
ATOM 1192 N N . THR A 1 155 ? 3.149 0.610 2.978 1.00 96.81 155 THR A N 1
ATOM 1193 C CA . THR A 1 155 ? 3.958 1.480 2.112 1.00 96.81 155 THR A CA 1
ATOM 1194 C C . THR A 1 155 ? 5.067 2.205 2.865 1.00 96.81 155 THR A C 1
ATOM 1196 O O . THR A 1 155 ? 5.579 3.212 2.374 1.00 96.81 155 THR A O 1
ATOM 1199 N N . LEU A 1 156 ? 5.458 1.677 4.027 1.00 94.69 156 LEU A N 1
ATOM 1200 C CA . LEU A 1 156 ? 6.526 2.204 4.876 1.00 94.69 156 LEU A CA 1
ATOM 1201 C C . LEU A 1 156 ? 7.895 2.149 4.175 1.00 94.69 156 LEU A C 1
ATOM 1203 O O . LEU A 1 156 ? 8.198 1.208 3.441 1.00 94.69 156 LEU A O 1
ATOM 1207 N N . ASP A 1 157 ? 8.717 3.174 4.409 1.00 90.69 157 ASP A N 1
ATOM 1208 C CA . ASP A 1 157 ? 10.070 3.282 3.843 1.00 90.69 157 ASP A CA 1
ATOM 1209 C C . ASP A 1 157 ? 11.098 2.405 4.577 1.00 90.69 157 ASP A C 1
ATOM 1211 O O . ASP A 1 157 ? 12.120 2.039 3.985 1.00 90.69 157 ASP A O 1
ATOM 1215 N N . ASP A 1 158 ? 10.842 2.106 5.854 1.00 91.25 158 ASP A N 1
ATOM 1216 C CA . ASP A 1 158 ? 11.659 1.226 6.686 1.00 91.25 158 ASP A CA 1
ATOM 1217 C C . ASP A 1 158 ? 11.225 -0.244 6.501 1.00 91.25 158 ASP A C 1
ATOM 1219 O O . ASP A 1 158 ? 10.088 -0.600 6.839 1.00 91.25 158 ASP A O 1
ATOM 1223 N N . PRO A 1 159 ? 12.109 -1.112 5.970 1.00 91.31 159 PRO A N 1
ATOM 1224 C CA . PRO A 1 159 ? 11.837 -2.536 5.823 1.00 91.31 159 PRO A CA 1
ATOM 1225 C C . PRO A 1 159 ? 11.508 -3.244 7.137 1.00 91.31 159 PRO A C 1
ATOM 1227 O O . PRO A 1 159 ? 10.655 -4.130 7.133 1.00 91.31 159 PRO A O 1
ATOM 1230 N N . GLU A 1 160 ? 12.152 -2.881 8.247 1.00 91.12 160 GLU A N 1
ATOM 1231 C CA . GLU A 1 160 ? 11.937 -3.562 9.528 1.00 91.12 160 GLU A CA 1
ATOM 1232 C C . GLU A 1 160 ? 10.590 -3.172 10.135 1.00 91.12 160 GLU A C 1
ATOM 1234 O O . GLU A 1 160 ? 9.829 -4.048 10.554 1.00 91.12 160 GLU A O 1
ATOM 1239 N N . ALA A 1 161 ? 10.209 -1.892 10.054 1.00 91.19 161 ALA A N 1
ATOM 1240 C CA . ALA A 1 161 ? 8.851 -1.465 10.378 1.00 91.19 161 ALA A CA 1
ATOM 1241 C C . ALA A 1 161 ? 7.799 -2.206 9.531 1.00 91.19 161 ALA A C 1
ATOM 1243 O O . ALA A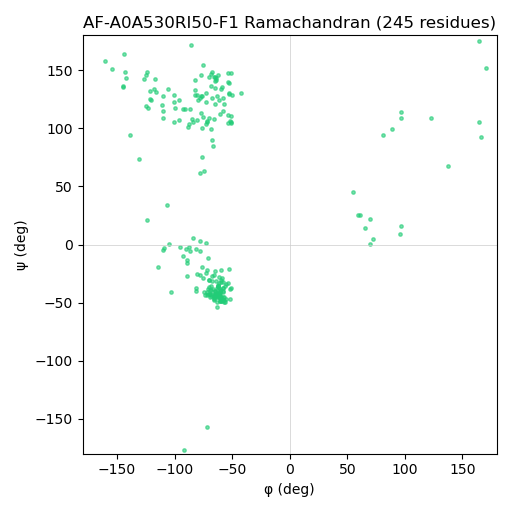 1 161 ? 6.820 -2.721 10.073 1.00 91.19 161 ALA A O 1
ATOM 1244 N N . ALA A 1 162 ? 8.011 -2.336 8.214 1.00 94.19 162 ALA A N 1
ATOM 1245 C CA . ALA A 1 162 ? 7.091 -3.068 7.339 1.00 94.19 162 ALA A CA 1
ATOM 1246 C C . ALA A 1 162 ? 6.943 -4.549 7.741 1.00 94.19 162 ALA A C 1
ATOM 1248 O O . ALA A 1 162 ? 5.823 -5.067 7.787 1.00 94.19 162 ALA A O 1
ATOM 1249 N N . LYS A 1 163 ? 8.052 -5.223 8.078 1.00 93.31 163 LYS A N 1
ATOM 1250 C CA . LYS A 1 163 ? 8.047 -6.610 8.572 1.00 93.31 163 LYS A CA 1
ATOM 1251 C C . LYS A 1 163 ? 7.347 -6.736 9.921 1.00 93.31 163 LYS A C 1
ATOM 1253 O O . LYS A 1 163 ? 6.576 -7.674 10.106 1.00 93.31 163 LYS A O 1
ATOM 1258 N N . SER A 1 164 ? 7.592 -5.803 10.841 1.00 91.06 164 SER A N 1
ATOM 1259 C CA . SER A 1 164 ? 6.977 -5.785 12.172 1.00 91.06 164 SER A CA 1
ATOM 1260 C C . SER A 1 164 ? 5.454 -5.672 12.077 1.00 91.06 164 SER A C 1
ATOM 1262 O O . SER A 1 164 ? 4.731 -6.505 12.629 1.00 91.06 164 SER A O 1
ATOM 1264 N N . VAL A 1 165 ? 4.968 -4.719 11.273 1.00 92.94 165 VAL A N 1
ATOM 1265 C CA . VAL A 1 165 ? 3.538 -4.536 10.983 1.00 92.94 165 VAL A CA 1
ATOM 1266 C C . VAL A 1 165 ? 2.939 -5.813 10.391 1.00 92.94 165 VAL A C 1
ATOM 1268 O O . VAL A 1 165 ? 1.914 -6.299 10.869 1.00 92.94 165 VAL A O 1
ATOM 1271 N N . LEU A 1 166 ? 3.587 -6.393 9.376 1.00 95.50 166 LEU A N 1
ATOM 1272 C CA . LEU A 1 166 ? 3.119 -7.618 8.728 1.00 95.50 166 LEU A CA 1
ATOM 1273 C C . LEU A 1 166 ? 3.043 -8.798 9.707 1.00 95.50 166 LEU A C 1
ATOM 1275 O O . LEU A 1 166 ? 2.031 -9.498 9.749 1.00 95.50 166 LEU A O 1
ATOM 1279 N N . ALA A 1 167 ? 4.080 -9.000 10.520 1.00 92.19 167 ALA A N 1
ATOM 1280 C CA . ALA A 1 167 ? 4.116 -10.067 11.511 1.00 92.19 167 ALA A CA 1
ATOM 1281 C C . ALA A 1 167 ? 3.024 -9.886 12.575 1.00 92.19 167 ALA A C 1
ATOM 1283 O O . ALA A 1 167 ? 2.367 -10.857 12.951 1.00 92.19 167 ALA A O 1
ATOM 1284 N N . ALA A 1 168 ? 2.798 -8.654 13.042 1.00 90.19 168 ALA A N 1
ATOM 1285 C CA . ALA A 1 168 ? 1.730 -8.343 13.988 1.00 90.19 168 ALA A CA 1
ATOM 1286 C C . ALA A 1 168 ? 0.341 -8.634 13.411 1.00 90.19 168 ALA A C 1
ATOM 1288 O O . ALA A 1 168 ? -0.472 -9.291 14.065 1.00 90.19 168 ALA A O 1
ATOM 1289 N N . LEU A 1 169 ? 0.101 -8.235 12.160 1.00 93.31 169 LEU A N 1
ATOM 1290 C CA . LEU A 1 169 ? -1.142 -8.531 11.454 1.00 93.31 169 LEU A CA 1
ATOM 1291 C C . LEU A 1 169 ? -1.366 -10.027 11.310 1.00 93.31 169 LEU A C 1
ATOM 1293 O O . LEU A 1 169 ? -2.464 -10.497 11.574 1.00 93.31 169 LEU A O 1
ATOM 1297 N N . ARG A 1 170 ? -0.343 -10.792 10.924 1.00 93.62 170 ARG A N 1
ATOM 1298 C CA . ARG A 1 170 ? -0.499 -12.229 10.670 1.00 93.62 170 ARG A CA 1
ATOM 1299 C C . ARG A 1 170 ? -0.802 -13.045 11.916 1.00 93.62 170 ARG A C 1
ATOM 1301 O O . ARG A 1 170 ? -1.498 -14.047 11.800 1.00 93.62 170 ARG A O 1
ATOM 1308 N N . ARG A 1 171 ? -0.370 -12.591 13.098 1.00 91.00 171 ARG A N 1
ATOM 1309 C CA . ARG A 1 171 ? -0.760 -13.212 14.375 1.00 91.00 171 ARG A CA 1
ATOM 1310 C C . ARG A 1 171 ? -2.259 -13.096 14.662 1.00 91.00 171 ARG A C 1
ATOM 1312 O O . ARG A 1 171 ? -2.807 -13.976 15.313 1.00 91.00 171 ARG A O 1
ATOM 1319 N N . LYS A 1 172 ? -2.911 -12.024 14.202 1.00 89.88 172 LYS A N 1
ATOM 1320 C CA . LYS A 1 172 ? -4.325 -11.731 14.495 1.00 89.88 172 LYS A CA 1
ATOM 1321 C C . LYS A 1 172 ? -5.276 -12.049 13.346 1.00 89.88 172 LYS A C 1
ATOM 1323 O O . LYS A 1 172 ? -6.374 -12.543 13.562 1.00 89.88 172 LYS A O 1
ATOM 1328 N N . LEU A 1 173 ? -4.847 -11.731 12.131 1.00 94.12 173 LEU A N 1
ATOM 1329 C CA . LEU A 1 173 ? -5.623 -11.751 10.897 1.00 94.12 173 LEU A CA 1
ATOM 1330 C C . LEU A 1 173 ? -4.830 -12.517 9.822 1.00 94.12 173 LEU A C 1
ATOM 1332 O O . LEU A 1 173 ? -4.268 -11.910 8.899 1.00 94.12 173 LEU A O 1
ATOM 1336 N N . PRO A 1 174 ? -4.747 -13.857 9.930 1.00 92.19 174 PRO A N 1
ATOM 1337 C CA . PRO A 1 174 ? -3.976 -14.677 8.994 1.00 92.19 174 PRO A CA 1
ATOM 1338 C C . PRO A 1 174 ? -4.497 -14.564 7.553 1.00 92.19 174 PRO A C 1
ATOM 1340 O O . PRO A 1 174 ? -3.704 -14.546 6.614 1.00 92.19 174 PRO A O 1
ATOM 1343 N N . ASP A 1 175 ? -5.809 -14.385 7.382 1.00 92.06 175 ASP A N 1
ATOM 1344 C CA . ASP A 1 175 ? -6.469 -14.404 6.071 1.00 92.06 175 ASP A CA 1
ATOM 1345 C C . ASP A 1 175 ? -6.610 -13.030 5.400 1.00 92.06 175 ASP A C 1
ATOM 1347 O O . ASP A 1 175 ? -6.980 -12.951 4.223 1.00 92.06 175 ASP A O 1
ATOM 1351 N N . LEU A 1 176 ? -6.325 -11.933 6.114 1.00 95.19 176 LEU A N 1
ATOM 1352 C CA . LEU A 1 176 ? -6.473 -10.586 5.560 1.00 95.19 176 LEU A CA 1
ATOM 1353 C C . LEU A 1 176 ? -5.503 -10.396 4.378 1.00 95.19 176 LEU A C 1
ATOM 1355 O O . LEU A 1 176 ? -4.296 -10.602 4.545 1.00 95.19 176 LEU A O 1
ATOM 13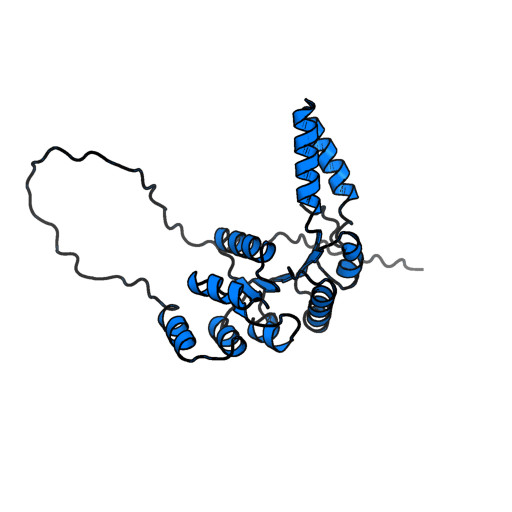59 N N . PRO A 1 177 ? -5.966 -9.964 3.193 1.00 95.94 177 PRO A N 1
ATOM 1360 C CA . PRO A 1 177 ? -5.070 -9.611 2.101 1.00 95.94 177 PRO A CA 1
ATOM 1361 C C . PRO A 1 177 ? -4.149 -8.454 2.501 1.00 95.94 177 PRO A C 1
ATOM 1363 O O . PRO A 1 177 ? -4.626 -7.384 2.879 1.00 95.94 177 PRO A O 1
ATOM 1366 N N . VAL A 1 178 ? -2.834 -8.660 2.396 1.00 96.62 178 VAL A N 1
ATOM 1367 C CA . VAL A 1 178 ? -1.831 -7.625 2.687 1.00 96.62 178 VAL A CA 1
ATOM 1368 C C . VAL A 1 178 ? -0.942 -7.422 1.466 1.00 96.62 178 VAL A C 1
ATOM 1370 O O . VAL A 1 178 ? -0.243 -8.344 1.039 1.00 96.62 178 VAL A O 1
ATOM 1373 N N . VAL A 1 179 ? -0.979 -6.212 0.908 1.00 96.19 179 VAL A N 1
ATOM 1374 C CA . VAL A 1 179 ? -0.102 -5.779 -0.186 1.00 96.19 179 VAL A CA 1
ATOM 1375 C C . VAL A 1 179 ? 1.021 -4.944 0.410 1.00 96.19 179 VAL A C 1
ATOM 1377 O O . VAL A 1 179 ? 0.762 -3.943 1.073 1.00 96.19 179 VAL A O 1
ATOM 1380 N N . VAL A 1 180 ? 2.268 -5.343 0.192 1.00 96.12 180 VAL A N 1
ATOM 1381 C CA . VAL A 1 180 ? 3.428 -4.698 0.818 1.00 96.12 180 VAL A CA 1
ATOM 1382 C C . VAL A 1 180 ? 4.339 -4.103 -0.242 1.00 96.12 180 VAL A C 1
ATOM 1384 O O . VAL A 1 180 ? 4.675 -4.756 -1.227 1.00 96.12 180 VAL A O 1
ATOM 1387 N N . ARG A 1 181 ? 4.779 -2.867 -0.029 1.00 94.75 181 ARG A N 1
ATOM 1388 C CA . ARG A 1 181 ? 5.879 -2.266 -0.774 1.00 94.75 181 ARG A CA 1
ATOM 1389 C C . ARG A 1 181 ? 7.202 -2.830 -0.264 1.00 94.75 181 ARG A C 1
ATOM 1391 O O . ARG A 1 181 ? 7.504 -2.736 0.920 1.00 94.75 181 ARG A O 1
ATOM 1398 N N . ALA A 1 182 ? 8.030 -3.336 -1.167 1.00 92.94 182 ALA A N 1
ATOM 1399 C CA . ALA A 1 182 ? 9.430 -3.625 -0.889 1.00 92.94 182 ALA A CA 1
ATOM 1400 C C . ALA A 1 182 ? 10.298 -2.488 -1.438 1.00 92.94 182 ALA A C 1
ATOM 1402 O O . ALA A 1 182 ? 10.343 -2.253 -2.644 1.00 92.94 182 ALA A O 1
ATOM 1403 N N . ARG A 1 183 ? 11.023 -1.781 -0.567 1.00 88.25 183 ARG A N 1
ATOM 1404 C CA . ARG A 1 183 ? 11.961 -0.731 -1.003 1.00 88.25 183 ARG A CA 1
ATOM 1405 C C . ARG A 1 183 ? 13.065 -1.282 -1.913 1.00 88.25 183 ARG A C 1
ATOM 1407 O O . ARG A 1 183 ? 13.429 -0.668 -2.914 1.00 88.25 183 ARG A O 1
ATOM 1414 N N . HIS A 1 184 ? 13.560 -2.472 -1.583 1.00 86.88 184 HIS A N 1
ATOM 1415 C CA . HIS A 1 184 ? 14.595 -3.174 -2.333 1.00 86.88 184 HIS A CA 1
ATOM 1416 C C . HIS A 1 184 ? 14.126 -4.573 -2.716 1.00 86.88 184 HIS A C 1
ATOM 1418 O O . HIS A 1 184 ? 13.420 -5.232 -1.953 1.00 86.88 184 HIS A O 1
ATOM 1424 N N . HIS A 1 185 ? 14.565 -5.040 -3.886 1.00 84.69 185 HIS A N 1
ATOM 1425 C CA . HIS A 1 185 ? 14.204 -6.359 -4.405 1.00 84.69 185 HIS A CA 1
ATOM 1426 C C . HIS A 1 185 ? 14.633 -7.501 -3.464 1.00 84.69 185 HIS A C 1
ATOM 1428 O O . HIS A 1 185 ? 13.915 -8.484 -3.321 1.00 84.69 185 HIS A O 1
ATOM 1434 N N . VAL A 1 186 ? 15.744 -7.330 -2.739 1.00 86.06 186 VAL A N 1
ATOM 1435 C CA . VAL A 1 186 ? 16.254 -8.320 -1.774 1.00 86.06 186 VAL A CA 1
ATOM 1436 C C . VAL A 1 186 ? 15.279 -8.641 -0.633 1.00 86.06 186 VAL A C 1
ATOM 1438 O O . VAL A 1 186 ? 15.362 -9.715 -0.054 1.00 86.06 186 VAL A O 1
ATOM 1441 N N . HIS A 1 187 ? 14.324 -7.756 -0.321 1.00 88.38 187 HIS A N 1
ATOM 1442 C CA . HIS A 1 187 ? 13.348 -7.976 0.758 1.00 88.38 187 HIS A CA 1
ATOM 1443 C C . HIS A 1 187 ? 12.074 -8.688 0.299 1.00 88.38 187 HIS A C 1
ATOM 1445 O O . HIS A 1 187 ? 11.200 -8.963 1.116 1.00 88.38 187 HIS A O 1
ATOM 1451 N N . VAL A 1 188 ? 11.928 -8.961 -1.000 1.00 89.06 188 VAL A N 1
ATOM 1452 C CA . VAL A 1 188 ? 10.668 -9.473 -1.547 1.00 89.06 188 VAL A CA 1
ATOM 1453 C C . VAL A 1 188 ? 10.354 -10.867 -1.010 1.00 89.06 188 VAL A C 1
ATOM 1455 O O . VAL A 1 188 ? 9.232 -11.093 -0.565 1.00 89.06 188 VAL A O 1
ATOM 1458 N N . GLN A 1 189 ? 11.338 -11.771 -1.011 1.00 88.38 189 GLN A N 1
ATOM 1459 C CA . GLN A 1 189 ? 11.139 -13.145 -0.539 1.00 88.38 189 GLN A CA 1
ATOM 1460 C C . GLN A 1 189 ? 10.836 -13.194 0.958 1.00 88.38 189 GLN A C 1
ATOM 1462 O O . GLN A 1 189 ? 9.832 -13.776 1.348 1.00 88.38 189 GLN A O 1
ATOM 1467 N N . ASP A 1 190 ? 11.613 -12.483 1.777 1.00 91.06 190 ASP A N 1
ATOM 1468 C CA . ASP A 1 190 ? 11.382 -12.417 3.227 1.00 91.06 190 ASP A CA 1
ATOM 1469 C C . ASP A 1 190 ? 9.972 -11.891 3.560 1.00 91.06 190 ASP A C 1
ATOM 1471 O O . ASP A 1 190 ? 9.279 -12.429 4.420 1.00 91.06 190 ASP A O 1
ATOM 1475 N N . LEU A 1 191 ? 9.478 -10.877 2.839 1.00 92.94 191 LEU A N 1
ATOM 1476 C CA . LEU A 1 191 ? 8.113 -10.377 3.035 1.00 92.94 191 LEU A CA 1
ATOM 1477 C C . LEU A 1 191 ? 7.037 -11.398 2.626 1.00 92.94 191 LEU A C 1
ATOM 1479 O O . LEU A 1 191 ? 6.009 -11.498 3.299 1.00 92.94 191 LEU A O 1
ATOM 1483 N N . LEU A 1 192 ? 7.255 -12.158 1.548 1.00 91.56 192 LEU A N 1
ATOM 1484 C CA . LEU A 1 192 ? 6.346 -13.232 1.131 1.00 91.56 192 LEU A CA 1
ATOM 1485 C C . LEU A 1 192 ? 6.320 -14.373 2.154 1.00 91.56 192 LEU A C 1
ATOM 1487 O O . LEU A 1 192 ? 5.238 -14.816 2.536 1.00 91.56 192 LEU A O 1
ATOM 1491 N N . GLU A 1 193 ? 7.482 -14.797 2.648 1.00 90.75 193 GLU A N 1
ATOM 1492 C CA . GLU A 1 193 ? 7.622 -15.839 3.674 1.00 90.75 193 GLU A CA 1
ATOM 1493 C C . GLU A 1 193 ? 6.964 -15.437 4.999 1.00 90.75 193 GLU A C 1
ATOM 1495 O O . GLU A 1 193 ? 6.333 -16.260 5.661 1.00 90.75 193 GLU A O 1
ATOM 1500 N N . LYS A 1 194 ? 7.007 -14.146 5.352 1.00 91.69 194 LYS A N 1
ATOM 1501 C CA . LYS A 1 194 ? 6.263 -13.587 6.496 1.00 91.69 194 LYS A CA 1
ATOM 1502 C C . LYS A 1 194 ? 4.752 -13.473 6.259 1.00 91.69 194 LYS A C 1
ATOM 1504 O O . LYS A 1 194 ? 4.027 -13.004 7.136 1.00 91.69 194 LYS A O 1
ATOM 1509 N N . GLY A 1 195 ? 4.257 -13.897 5.098 1.00 91.31 195 GLY A N 1
ATOM 1510 C CA . GLY A 1 195 ? 2.835 -14.012 4.794 1.00 91.31 195 GLY A CA 1
ATOM 1511 C C . GLY A 1 195 ? 2.238 -12.821 4.048 1.00 91.31 195 GLY A C 1
ATOM 1512 O O . GLY A 1 195 ? 1.010 -12.683 4.022 1.00 91.31 195 GLY A O 1
ATOM 1513 N N . ALA A 1 196 ? 3.034 -11.936 3.441 1.00 94.50 196 ALA A N 1
ATOM 1514 C CA . ALA A 1 196 ? 2.480 -10.932 2.535 1.00 94.50 196 ALA A CA 1
ATOM 1515 C C . ALA A 1 196 ? 1.733 -11.624 1.384 1.00 94.50 196 ALA A C 1
ATOM 1517 O O . ALA A 1 196 ? 2.208 -12.595 0.800 1.00 94.50 196 ALA A O 1
ATOM 1518 N N . THR A 1 197 ? 0.547 -11.124 1.038 1.00 92.81 197 THR A N 1
ATOM 1519 C CA . THR A 1 197 ? -0.233 -11.687 -0.077 1.00 92.81 197 THR A CA 1
ATOM 1520 C C . THR A 1 197 ? 0.410 -11.336 -1.414 1.00 92.81 197 THR A C 1
ATOM 1522 O O . THR A 1 197 ? 0.489 -12.159 -2.327 1.00 92.81 197 THR A O 1
ATOM 1525 N N . THR A 1 198 ? 0.876 -10.096 -1.511 1.00 91.31 198 THR A N 1
ATOM 1526 C CA . THR A 1 198 ? 1.520 -9.542 -2.692 1.00 91.31 198 THR A CA 1
ATOM 1527 C C . THR A 1 198 ? 2.613 -8.592 -2.238 1.00 91.31 198 THR A C 1
ATOM 1529 O O . THR A 1 198 ? 2.379 -7.762 -1.360 1.00 91.31 198 THR A O 1
ATOM 1532 N N . VAL A 1 199 ? 3.788 -8.681 -2.858 1.00 91.94 199 VAL A N 1
ATOM 1533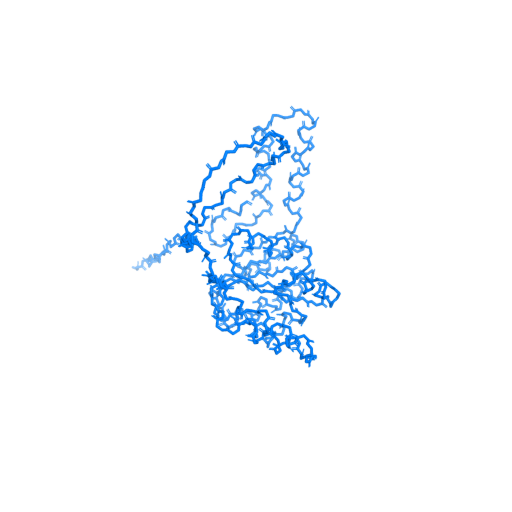 C CA . VAL A 1 199 ? 4.900 -7.772 -2.582 1.00 91.94 199 VAL A CA 1
ATOM 1534 C C . VAL A 1 199 ? 5.293 -7.051 -3.862 1.00 91.94 199 VAL A C 1
ATOM 1536 O O . VAL A 1 199 ? 5.566 -7.679 -4.881 1.00 91.94 199 VAL A O 1
ATOM 1539 N N . MET A 1 200 ? 5.299 -5.723 -3.799 1.00 89.31 200 MET A N 1
ATOM 1540 C CA . MET A 1 200 ? 5.604 -4.826 -4.908 1.00 89.31 200 MET A CA 1
ATOM 1541 C C . MET A 1 200 ? 6.949 -4.145 -4.664 1.00 89.31 200 MET A C 1
ATOM 1543 O O . MET A 1 200 ? 7.026 -3.275 -3.792 1.00 89.31 200 MET A O 1
ATOM 1547 N N . PRO A 1 201 ? 8.016 -4.489 -5.403 1.00 90.69 201 PRO A N 1
ATOM 1548 C CA . PRO A 1 201 ? 9.255 -3.740 -5.331 1.00 90.69 201 PRO A CA 1
ATOM 1549 C C . PRO A 1 201 ? 9.045 -2.342 -5.924 1.00 90.69 201 PRO A C 1
ATOM 1551 O O . PRO A 1 201 ? 8.621 -2.204 -7.068 1.00 90.69 201 PRO A O 1
ATOM 1554 N N . GLU A 1 202 ? 9.378 -1.304 -5.161 1.00 89.56 202 GLU A N 1
ATOM 1555 C CA . GLU A 1 202 ? 9.062 0.101 -5.469 1.00 89.56 202 GLU A CA 1
ATOM 1556 C C . GLU A 1 202 ? 9.568 0.569 -6.838 1.00 89.56 202 GLU A C 1
ATOM 1558 O O . GLU A 1 202 ? 8.956 1.402 -7.496 1.00 89.56 202 GLU A O 1
ATOM 1563 N N . THR A 1 203 ? 10.712 0.045 -7.259 1.00 89.38 203 THR A N 1
ATOM 1564 C CA . THR A 1 203 ? 11.483 0.568 -8.390 1.00 89.38 203 THR A CA 1
ATOM 1565 C C . THR A 1 203 ? 11.473 -0.353 -9.603 1.00 89.38 203 THR A C 1
ATOM 1567 O O . THR A 1 203 ? 12.032 0.015 -10.631 1.00 89.38 203 THR A O 1
ATOM 1570 N N . THR A 1 204 ? 10.873 -1.544 -9.518 1.00 89.00 204 THR A N 1
ATOM 1571 C CA . THR A 1 204 ? 10.900 -2.509 -10.629 1.00 89.00 204 THR A CA 1
ATOM 1572 C C . THR A 1 204 ? 10.185 -1.959 -11.857 1.00 89.00 204 THR A C 1
ATOM 1574 O O . THR A 1 204 ? 10.808 -1.848 -12.908 1.00 89.00 204 THR A O 1
ATOM 1577 N N . GLU A 1 205 ? 8.936 -1.516 -11.716 1.00 87.62 205 GLU A N 1
ATOM 1578 C CA . GLU A 1 205 ? 8.167 -0.993 -12.852 1.00 87.62 205 GLU A CA 1
ATOM 1579 C C . GLU A 1 205 ? 8.776 0.281 -13.441 1.00 87.62 205 GLU A C 1
ATOM 1581 O O . GLU A 1 205 ? 8.903 0.396 -14.657 1.00 87.62 205 GLU A O 1
ATOM 1586 N N . SER A 1 206 ? 9.264 1.198 -12.602 1.00 91.31 206 SER A N 1
ATOM 1587 C CA . SER A 1 206 ? 9.938 2.409 -13.084 1.00 91.31 206 SER A CA 1
ATOM 1588 C C . SER A 1 206 ? 11.184 2.090 -13.918 1.00 91.31 206 SER A C 1
ATOM 1590 O O . SER A 1 206 ? 11.417 2.731 -14.940 1.00 91.31 206 SER A O 1
ATOM 1592 N N . ARG A 1 207 ? 11.976 1.082 -13.521 1.00 92.69 207 ARG A N 1
ATOM 1593 C CA . ARG A 1 207 ? 13.145 0.639 -14.302 1.00 92.69 207 ARG A CA 1
ATOM 1594 C C . ARG A 1 207 ? 12.743 -0.018 -15.622 1.00 92.69 207 ARG A C 1
ATOM 1596 O O . ARG A 1 207 ? 13.408 0.216 -16.625 1.00 92.69 207 ARG A O 1
ATOM 1603 N N . LEU A 1 208 ? 11.673 -0.816 -15.630 1.00 93.44 208 LEU A N 1
ATOM 1604 C CA . LEU A 1 208 ? 11.165 -1.455 -16.848 1.00 93.44 208 LEU A CA 1
ATOM 1605 C C . LEU A 1 208 ? 10.658 -0.422 -17.857 1.00 93.44 208 LEU A C 1
ATOM 1607 O O . LEU A 1 208 ? 10.978 -0.524 -19.037 1.00 93.44 208 LEU A O 1
ATOM 1611 N N . LEU A 1 209 ? 9.929 0.594 -17.392 1.00 94.56 209 LEU A N 1
ATOM 1612 C CA . LEU A 1 209 ? 9.460 1.692 -18.237 1.00 94.56 209 LEU A CA 1
ATOM 1613 C C . LEU A 1 209 ? 10.618 2.527 -18.794 1.00 94.56 209 LEU A C 1
ATOM 1615 O O . LEU A 1 209 ? 10.590 2.891 -19.966 1.00 94.56 209 LEU A O 1
ATOM 1619 N N . LEU A 1 210 ? 11.656 2.789 -17.992 1.00 96.88 210 LEU A N 1
ATOM 1620 C CA . LEU A 1 210 ? 12.857 3.475 -18.473 1.00 96.88 210 LEU A CA 1
ATOM 1621 C C . LEU A 1 210 ? 13.576 2.657 -19.554 1.00 96.88 210 LEU A C 1
ATOM 1623 O O . LEU A 1 210 ? 13.936 3.200 -20.593 1.00 96.88 210 LEU A O 1
ATOM 1627 N N . GLY A 1 211 ? 13.747 1.350 -19.337 1.00 96.69 211 GLY A N 1
ATOM 1628 C CA . GLY A 1 211 ? 14.319 0.455 -20.344 1.00 96.69 211 GLY A CA 1
ATOM 1629 C C . GLY A 1 211 ? 13.483 0.412 -21.625 1.00 96.69 211 GLY A C 1
ATOM 1630 O O . GLY A 1 211 ? 14.039 0.469 -22.716 1.00 96.69 211 GLY A O 1
ATOM 1631 N N . ALA A 1 212 ? 12.154 0.388 -21.500 1.00 96.88 212 ALA A N 1
ATOM 1632 C CA . ALA A 1 212 ? 11.243 0.439 -22.639 1.00 96.88 212 ALA A CA 1
ATOM 1633 C C . ALA A 1 212 ? 11.418 1.723 -23.462 1.00 96.88 212 ALA A C 1
ATOM 1635 O O . ALA A 1 212 ? 11.486 1.653 -24.685 1.00 96.88 212 ALA A O 1
ATOM 1636 N N . ALA A 1 213 ? 11.534 2.875 -22.795 1.00 97.75 213 ALA A N 1
ATOM 1637 C CA . ALA A 1 213 ? 11.779 4.152 -23.458 1.00 97.75 213 ALA A CA 1
ATOM 1638 C C . ALA A 1 213 ? 13.119 4.151 -24.210 1.00 97.75 213 ALA A C 1
ATOM 1640 O O . ALA A 1 213 ? 13.169 4.576 -25.356 1.00 97.75 213 ALA A O 1
ATOM 1641 N N . VAL A 1 214 ? 14.186 3.600 -23.616 1.00 98.25 214 VAL A N 1
ATOM 1642 C CA . VAL A 1 214 ? 15.489 3.477 -24.295 1.00 98.25 214 VAL A CA 1
ATOM 1643 C C . VAL A 1 214 ? 15.380 2.639 -25.570 1.00 98.25 214 VAL A C 1
ATOM 1645 O O . VAL A 1 214 ? 15.880 3.058 -26.605 1.00 98.25 214 VAL A O 1
ATOM 1648 N N . LEU A 1 215 ? 14.711 1.484 -25.525 1.00 97.94 215 LEU A N 1
ATOM 1649 C CA . LEU A 1 215 ? 14.547 0.634 -26.711 1.00 97.94 215 LEU A CA 1
ATOM 1650 C C . LEU A 1 215 ? 13.744 1.337 -27.818 1.00 97.94 215 LEU A C 1
ATOM 1652 O O . LEU A 1 215 ? 14.088 1.225 -28.992 1.00 97.94 215 LEU A O 1
ATOM 1656 N N . GLN A 1 216 ? 12.722 2.115 -27.449 1.00 97.12 216 GLN A N 1
ATOM 1657 C CA . GLN A 1 216 ? 11.958 2.920 -28.408 1.00 97.12 216 GLN A CA 1
ATOM 1658 C C . GLN A 1 216 ? 12.827 3.983 -29.090 1.00 97.12 216 GLN A C 1
ATOM 1660 O O . GLN A 1 216 ? 12.755 4.128 -30.308 1.00 97.12 216 GLN A O 1
ATOM 1665 N N . GLU A 1 217 ? 13.681 4.683 -28.338 1.00 97.94 217 GLU A N 1
ATOM 1666 C CA . GLU A 1 217 ? 14.613 5.674 -28.899 1.00 97.94 217 GLU A CA 1
ATOM 1667 C C . GLU A 1 217 ? 15.675 5.039 -29.814 1.00 97.94 217 GLU A C 1
ATOM 1669 O O . GLU A 1 217 ? 16.167 5.682 -30.738 1.00 97.94 217 GLU A O 1
ATOM 1674 N N . LEU A 1 218 ? 16.007 3.761 -29.601 1.00 98.00 218 LEU A N 1
ATOM 1675 C CA . LEU A 1 218 ? 16.896 2.995 -30.483 1.00 98.00 218 LEU A CA 1
ATOM 1676 C C . LEU A 1 218 ? 16.206 2.497 -31.765 1.00 98.00 218 LEU A C 1
ATOM 1678 O O . LEU A 1 218 ? 16.881 1.970 -32.650 1.00 98.00 218 LEU A O 1
ATOM 1682 N N . GLY A 1 219 ? 14.892 2.701 -31.894 1.00 97.81 219 GLY A N 1
ATOM 1683 C CA . GLY A 1 219 ? 14.113 2.356 -33.082 1.00 97.81 219 GLY A CA 1
ATOM 1684 C C . GLY A 1 219 ? 13.405 1.001 -33.023 1.00 97.81 219 GLY A C 1
ATOM 1685 O O . GLY A 1 219 ? 12.846 0.582 -34.039 1.00 97.81 219 GLY A O 1
ATOM 1686 N N . ASP A 1 220 ? 13.388 0.323 -31.871 1.00 98.00 220 ASP A N 1
ATOM 1687 C CA . ASP A 1 220 ? 12.673 -0.947 -31.727 1.00 98.00 220 ASP A CA 1
ATOM 1688 C C . ASP A 1 220 ? 11.158 -0.755 -31.888 1.00 98.00 220 ASP A C 1
ATOM 1690 O O . ASP A 1 220 ? 10.558 0.232 -31.444 1.00 98.00 220 ASP A O 1
ATOM 1694 N N . SER A 1 221 ? 10.499 -1.748 -32.493 1.00 98.00 221 SER A N 1
ATOM 1695 C CA . SER A 1 221 ? 9.046 -1.725 -32.637 1.00 98.00 221 SER A CA 1
ATOM 1696 C C . SER A 1 221 ? 8.362 -1.863 -31.274 1.00 98.00 221 SER A C 1
ATOM 1698 O O . SER A 1 221 ? 8.833 -2.572 -30.383 1.00 98.00 221 SER A O 1
ATOM 1700 N N . LYS A 1 222 ? 7.181 -1.254 -31.112 1.00 95.44 222 LYS A N 1
ATOM 1701 C CA . LYS A 1 222 ? 6.391 -1.378 -29.874 1.00 95.44 222 LYS A CA 1
ATOM 1702 C C . LYS A 1 222 ? 6.178 -2.840 -29.453 1.00 95.44 222 LYS A C 1
ATOM 1704 O O . LYS A 1 222 ? 6.228 -3.151 -28.268 1.00 95.44 222 LYS A O 1
ATOM 1709 N N . THR A 1 223 ? 5.956 -3.730 -30.418 1.00 97.75 223 THR A N 1
ATOM 1710 C CA . THR A 1 223 ? 5.740 -5.160 -30.164 1.00 97.75 223 THR A CA 1
ATOM 1711 C C . THR A 1 223 ? 6.973 -5.822 -29.549 1.00 97.75 223 THR A C 1
ATOM 1713 O O . THR A 1 223 ? 6.831 -6.597 -28.598 1.00 97.75 223 THR A O 1
ATOM 1716 N N . ASP A 1 224 ? 8.164 -5.491 -30.054 1.00 97.50 224 ASP A N 1
ATOM 1717 C CA . ASP A 1 224 ? 9.435 -6.036 -29.570 1.00 97.50 224 ASP A CA 1
ATOM 1718 C C . ASP A 1 224 ? 9.769 -5.489 -28.183 1.00 97.50 224 ASP A C 1
ATOM 1720 O O . ASP A 1 224 ? 10.101 -6.257 -27.276 1.00 97.50 224 ASP A O 1
ATOM 1724 N N . VAL A 1 225 ? 9.553 -4.187 -27.970 1.00 97.56 225 VAL A N 1
ATOM 1725 C CA . VAL A 1 225 ? 9.703 -3.546 -26.657 1.00 97.56 225 VAL A CA 1
ATOM 1726 C C . VAL A 1 225 ? 8.776 -4.190 -25.625 1.00 97.56 225 VAL A C 1
ATOM 1728 O O . VAL A 1 225 ? 9.226 -4.595 -24.551 1.00 97.56 225 VAL A O 1
ATOM 1731 N N . ASP A 1 226 ? 7.494 -4.373 -25.951 1.00 95.19 226 ASP A N 1
ATOM 1732 C CA . ASP A 1 226 ? 6.527 -5.020 -25.059 1.00 95.19 226 ASP A CA 1
ATOM 1733 C C . ASP A 1 226 ? 6.923 -6.483 -24.762 1.00 95.19 226 ASP A C 1
ATOM 1735 O O . ASP A 1 226 ? 6.737 -6.983 -23.648 1.00 95.19 226 ASP A O 1
ATOM 1739 N N . ALA A 1 227 ? 7.478 -7.209 -25.739 1.00 95.06 227 ALA A N 1
ATOM 1740 C CA . ALA A 1 227 ? 7.989 -8.566 -25.541 1.00 95.06 227 ALA A CA 1
ATOM 1741 C C . ALA A 1 227 ? 9.231 -8.603 -24.630 1.00 95.06 227 ALA A C 1
ATOM 1743 O O . ALA A 1 227 ? 9.300 -9.444 -23.722 1.00 95.06 227 ALA A O 1
ATOM 1744 N N . ALA A 1 228 ? 10.169 -7.672 -24.814 1.00 95.06 228 ALA A N 1
ATOM 1745 C CA . ALA A 1 228 ? 11.361 -7.531 -23.985 1.00 95.06 228 ALA A CA 1
ATOM 1746 C C . ALA A 1 228 ? 10.992 -7.187 -22.534 1.00 95.06 228 ALA A C 1
ATOM 1748 O O . ALA A 1 228 ? 11.400 -7.895 -21.607 1.00 95.06 228 ALA A O 1
ATOM 1749 N N . VAL A 1 229 ? 10.133 -6.180 -22.328 1.00 94.62 229 VAL A N 1
ATOM 1750 C CA . VAL A 1 229 ? 9.639 -5.778 -21.001 1.00 94.62 229 VAL A CA 1
ATOM 1751 C C . VAL A 1 229 ? 8.951 -6.942 -20.298 1.00 94.62 229 VAL A C 1
ATOM 1753 O O . VAL A 1 229 ? 9.290 -7.241 -19.155 1.00 94.62 229 VAL A O 1
ATOM 1756 N N . ARG A 1 230 ? 8.042 -7.662 -20.973 1.00 91.75 230 ARG A N 1
ATOM 1757 C CA . ARG A 1 230 ? 7.379 -8.846 -20.391 1.00 91.75 230 ARG A CA 1
ATOM 1758 C C . ARG A 1 230 ? 8.377 -9.920 -19.967 1.00 91.75 230 ARG A C 1
ATOM 1760 O O . ARG A 1 230 ? 8.210 -10.539 -18.916 1.00 91.75 230 ARG A O 1
ATOM 1767 N N . THR A 1 231 ? 9.421 -10.140 -20.763 1.00 92.25 231 THR A N 1
ATOM 1768 C CA . THR A 1 231 ? 10.461 -11.131 -20.461 1.00 92.25 231 THR A CA 1
ATOM 1769 C C . THR A 1 231 ? 11.256 -10.748 -19.215 1.00 92.25 231 THR A C 1
ATOM 1771 O O . THR A 1 231 ? 11.446 -11.586 -18.331 1.00 92.25 231 THR A O 1
ATOM 1774 N N . VAL A 1 232 ? 11.676 -9.485 -19.102 1.00 91.94 232 VAL A N 1
ATOM 1775 C CA . VAL A 1 232 ? 12.425 -8.993 -17.934 1.00 91.94 232 VAL A CA 1
ATOM 1776 C C . VAL A 1 232 ? 11.529 -8.895 -16.695 1.00 91.94 232 VAL A C 1
ATOM 1778 O O . VAL A 1 232 ? 11.965 -9.274 -15.605 1.00 91.94 232 VAL A O 1
ATOM 1781 N N . ARG A 1 233 ? 10.263 -8.476 -16.844 1.00 89.19 233 ARG A N 1
ATOM 1782 C CA . ARG A 1 233 ? 9.280 -8.417 -15.748 1.00 89.19 233 ARG A CA 1
ATOM 1783 C C . ARG A 1 233 ? 9.117 -9.781 -15.086 1.00 89.19 233 ARG A C 1
ATOM 1785 O O . ARG A 1 233 ? 9.276 -9.886 -13.875 1.00 89.19 233 ARG A O 1
ATOM 1792 N N . ARG A 1 234 ? 8.911 -10.838 -15.878 1.00 85.69 234 ARG A N 1
ATOM 1793 C CA . ARG A 1 234 ? 8.749 -12.215 -15.377 1.00 85.69 234 ARG A CA 1
ATOM 1794 C C . ARG A 1 234 ? 9.942 -12.707 -14.552 1.00 85.69 234 ARG A C 1
ATOM 1796 O O . ARG A 1 234 ? 9.768 -13.496 -13.638 1.00 85.69 234 ARG A O 1
ATOM 1803 N N . ARG A 1 235 ? 11.155 -12.246 -14.873 1.00 84.81 235 ARG A N 1
ATOM 1804 C CA . ARG A 1 235 ? 12.376 -12.569 -14.113 1.00 84.81 235 ARG A CA 1
ATOM 1805 C C . ARG A 1 235 ? 12.529 -11.715 -12.852 1.00 84.81 235 ARG A C 1
ATOM 1807 O O . ARG A 1 235 ? 13.201 -12.130 -11.917 1.00 84.81 235 ARG A O 1
ATOM 1814 N N . SER A 1 236 ? 11.932 -10.524 -12.845 1.00 80.94 236 SER A N 1
ATOM 1815 C CA . SER A 1 236 ? 12.065 -9.524 -11.780 1.00 80.94 236 SER A CA 1
ATOM 1816 C C . SER A 1 236 ? 11.030 -9.674 -10.663 1.00 80.94 236 SER A C 1
ATOM 1818 O O . SER A 1 236 ? 11.206 -9.089 -9.595 1.00 80.94 236 SER A O 1
ATOM 1820 N N . TYR A 1 237 ? 9.953 -10.428 -10.891 1.00 75.62 237 TYR A N 1
ATOM 1821 C CA . TYR A 1 237 ? 8.961 -10.754 -9.873 1.00 75.62 237 TYR A CA 1
ATOM 1822 C C . TYR A 1 237 ? 9.050 -12.231 -9.505 1.00 75.62 237 TYR A C 1
ATOM 1824 O O . TYR A 1 237 ? 8.962 -13.080 -10.392 1.00 75.62 237 TYR A O 1
ATOM 1832 N N . PRO A 1 238 ? 9.174 -12.571 -8.214 1.00 65.31 238 PRO A N 1
ATOM 1833 C CA . PRO A 1 238 ? 8.914 -13.933 -7.799 1.00 65.31 238 PRO A CA 1
ATOM 1834 C C . PRO A 1 238 ? 7.437 -14.252 -8.009 1.00 65.31 238 PRO A C 1
ATOM 1836 O O . PRO A 1 238 ? 6.561 -13.402 -7.822 1.00 65.31 238 PRO A O 1
ATOM 1839 N N . THR A 1 239 ? 7.159 -15.490 -8.402 1.00 58.16 239 THR A N 1
ATOM 1840 C CA . THR A 1 239 ? 5.793 -15.987 -8.534 1.00 58.16 239 THR A CA 1
ATOM 1841 C C . THR A 1 239 ? 5.075 -15.831 -7.198 1.00 58.16 239 THR A C 1
ATOM 1843 O O . THR A 1 239 ? 5.522 -16.376 -6.187 1.00 58.16 239 THR A O 1
ATOM 1846 N N . SER A 1 240 ? 3.965 -15.086 -7.183 1.00 53.88 240 SER A N 1
ATOM 1847 C CA . SER A 1 240 ? 3.087 -15.025 -6.012 1.00 53.88 240 SER A CA 1
ATOM 1848 C C . SER A 1 240 ? 2.681 -16.450 -5.604 1.00 53.88 240 SER A C 1
ATOM 1850 O O . SER A 1 240 ? 2.463 -17.278 -6.492 1.00 53.88 240 SER A O 1
ATOM 1852 N N . PRO A 1 241 ? 2.461 -16.739 -4.306 1.00 51.16 241 PRO A N 1
ATOM 1853 C CA . PRO A 1 241 ? 1.897 -18.018 -3.857 1.00 51.16 241 PRO A CA 1
ATOM 1854 C C . PRO A 1 241 ? 0.574 -18.388 -4.551 1.00 51.16 241 PRO A C 1
ATOM 1856 O O . PRO A 1 241 ? 0.183 -19.548 -4.584 1.00 51.16 241 PRO A O 1
ATOM 1859 N N . SER A 1 242 ? -0.127 -17.395 -5.109 1.00 52.12 242 SER A N 1
ATOM 1860 C CA . SER A 1 242 ? -1.364 -17.575 -5.874 1.00 52.12 242 SER A CA 1
ATOM 1861 C C . SER A 1 242 ? -1.165 -17.983 -7.343 1.00 52.12 242 SER A C 1
ATOM 1863 O O . SER A 1 242 ? -2.150 -18.217 -8.039 1.00 52.12 242 SER A O 1
ATOM 1865 N N . GLY A 1 243 ? 0.079 -18.063 -7.826 1.00 49.22 243 GLY A N 1
ATOM 1866 C CA . GLY A 1 243 ? 0.422 -18.469 -9.192 1.00 49.22 243 GLY A CA 1
ATOM 1867 C C . GLY A 1 243 ? 0.044 -17.467 -10.288 1.00 49.22 243 GLY A C 1
ATOM 1868 O O . GLY A 1 243 ? 0.292 -17.738 -11.458 1.00 49.22 243 GLY A O 1
ATOM 1869 N N . SER A 1 244 ? -0.551 -16.318 -9.948 1.00 49.38 244 SER A N 1
ATOM 1870 C CA . SER A 1 244 ? -0.802 -15.247 -10.911 1.00 49.38 244 SER A CA 1
ATOM 1871 C C . SER A 1 244 ? 0.446 -14.392 -11.099 1.00 49.38 244 SER A C 1
ATOM 1873 O O . SER A 1 244 ? 1.030 -13.940 -10.106 1.00 49.38 244 SER A O 1
ATOM 1875 N N . ASP A 1 245 ? 0.795 -14.116 -12.357 1.00 51.75 245 ASP A N 1
ATOM 1876 C CA . ASP A 1 245 ? 1.726 -13.043 -12.694 1.00 51.75 245 ASP A CA 1
ATOM 1877 C C . ASP A 1 245 ? 1.234 -11.748 -12.033 1.00 51.75 245 ASP A C 1
ATOM 1879 O O . ASP A 1 245 ? 0.050 -11.398 -12.095 1.00 51.75 245 ASP A O 1
ATOM 1883 N N . LEU A 1 246 ? 2.140 -11.070 -11.334 1.00 57.75 246 LEU A N 1
ATOM 1884 C CA . LEU A 1 246 ? 1.872 -9.731 -10.833 1.00 57.75 246 LEU A CA 1
ATOM 1885 C C . LEU A 1 246 ? 1.683 -8.792 -12.047 1.00 57.75 246 LEU A C 1
ATOM 1887 O O . LEU A 1 246 ? 2.346 -9.013 -13.063 1.00 57.75 246 LEU A O 1
ATOM 1891 N N . PRO A 1 247 ? 0.742 -7.829 -11.981 1.00 51.69 247 PRO A N 1
ATOM 1892 C CA . PRO A 1 247 ? 0.355 -6.995 -13.125 1.00 51.69 247 PRO A CA 1
ATOM 1893 C C . PRO A 1 247 ? 1.538 -6.264 -13.778 1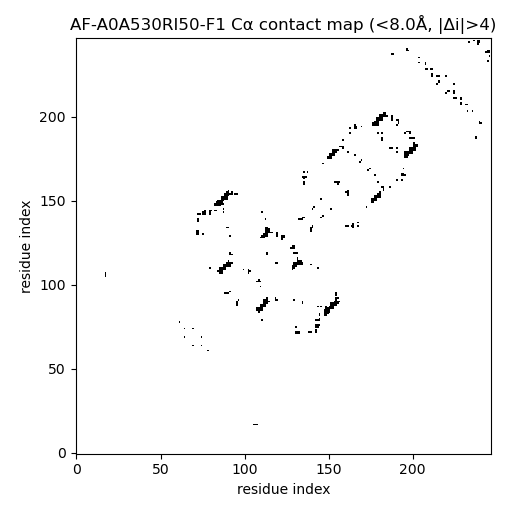.00 51.69 247 PRO A C 1
ATOM 1895 O O . PRO A 1 247 ? 2.429 -5.807 -13.034 1.00 51.69 247 PRO A O 1
#

Sequence (247 aa):
MQGLRVAAAARSKRWPAPCPRRRVGFCAVQPRNGCRGAIGRDRSVPACRRGRQHGDHTTSAQSQLERRGLPSRTRLQAETEGYSGHVVIAGFGRVGQVIGKLLDERGYRWVAVDLDAKNVERSRKERLPVFFGDASQEEMVAAARIDSAKAMVITLDDPEAAKSVLAALRRKLPDLPVVVRARHHVHVQDLLEKGATTVMPETTESRLLLGAAVLQELGDSKTDVDAAVRTVRRRSYPTSPSGSDLP

Radius of gyration: 24.55 Å; Cα contacts (8 Å, |Δi|>4): 280; chains: 1; bounding box: 63×87×54 Å

pLDDT: mean 75.81, std 26.27, range [26.86, 98.31]